Protein AF-A0A417APE4-F1 (afdb_monomer)

Nearest PDB structures (foldseek):
  2w6e-assembly1_B  TM=2.297E-01  e=7.482E+00  Bos taurus

Foldseek 3Di:
DPDPPDDCVPNVDDQPDDDDDCCQQVVLLVVLLVVLVVDPDQDPDDDDDDDPPDPCNVCNPVGVNVVSNVCNSVVLLQLLLLLLLVVCQPPFAEDQLLDCPPPNVVVVVVSSVSSVVSSVCSVVVHGSVDGNVVSVVSSVVCVVVPDPQRHRCNHDNNPDPRSNVVNVVVCVVVPDPDPD

Secondary structure (DSSP, 8-state):
---PP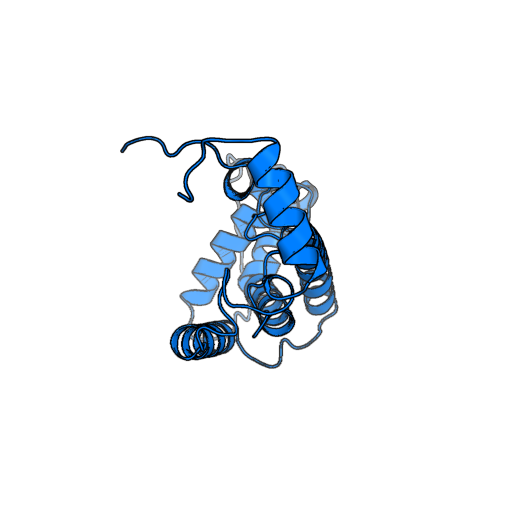P-IIIIIS-----SS-IIIIIHHHHHHHHHHHT-SS-------PPPTTSTTTTTTTTTTHHHHHHHHHTTHHHHHHHHHHHHHTT-----GGGSSSTTHHHHHHHHHHHHHHHHHHHHTT---SS-HHHHHHHHHHHHHH--GGGSGGGSGGGGSHHHHHHHHHHHHHSTT----

Structure (mmCIF, N/CA/C/O backbone):
data_AF-A0A417APE4-F1
#
_entry.id   AF-A0A417APE4-F1
#
loop_
_atom_site.group_PDB
_atom_site.id
_atom_site.type_symbol
_atom_site.label_atom_id
_atom_site.label_alt_id
_atom_site.label_comp_id
_atom_site.label_asym_id
_atom_site.label_entity_id
_atom_site.label_seq_id
_atom_site.pdbx_PDB_ins_code
_atom_site.Cartn_x
_atom_site.Cartn_y
_atom_site.Cartn_z
_atom_site.occupancy
_atom_site.B_iso_or_equiv
_atom_site.auth_seq_id
_atom_site.auth_comp_id
_atom_site.auth_asym_id
_atom_site.auth_atom_id
_atom_site.pdbx_PDB_model_num
ATOM 1 N N . MET A 1 1 ? -11.451 24.963 -11.462 1.00 44.19 1 MET A N 1
ATOM 2 C CA . MET A 1 1 ? -11.291 23.877 -10.473 1.00 44.19 1 MET A CA 1
ATOM 3 C C . MET A 1 1 ? -10.968 24.531 -9.148 1.00 44.19 1 MET A C 1
ATOM 5 O O . MET A 1 1 ? -9.957 25.220 -9.084 1.00 44.19 1 MET A O 1
ATOM 9 N N . GLU A 1 2 ? -11.839 24.406 -8.147 1.00 57.19 2 GLU A N 1
ATOM 10 C CA . GLU A 1 2 ? -11.490 24.817 -6.783 1.00 57.19 2 GLU A CA 1
ATOM 11 C C . GLU A 1 2 ? -10.259 24.030 -6.332 1.00 57.19 2 GLU A C 1
ATOM 13 O O . GLU A 1 2 ? -10.175 22.814 -6.515 1.00 57.19 2 GLU A O 1
ATOM 18 N N . LYS A 1 3 ? -9.260 24.750 -5.825 1.00 54.31 3 LYS A N 1
ATOM 19 C CA . LYS A 1 3 ? -8.011 24.161 -5.354 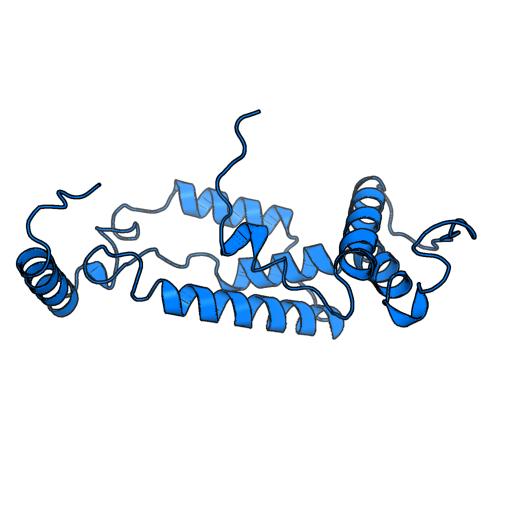1.00 54.31 3 LYS A CA 1
ATOM 20 C C . LYS A 1 3 ? -8.324 23.472 -4.028 1.00 54.31 3 LYS A C 1
ATOM 22 O O . LYS A 1 3 ? -8.694 24.150 -3.072 1.00 54.31 3 LYS A O 1
ATOM 27 N N . LEU A 1 4 ? -8.224 22.144 -3.989 1.00 64.38 4 LEU A N 1
ATOM 28 C CA . LEU A 1 4 ? -8.382 21.397 -2.743 1.00 64.38 4 LEU A CA 1
ATOM 29 C C . LEU A 1 4 ? -7.371 21.920 -1.703 1.00 64.38 4 LEU A C 1
ATOM 31 O O . LEU A 1 4 ? -6.248 22.274 -2.080 1.00 64.38 4 LEU A O 1
ATOM 35 N N . PRO A 1 5 ? -7.756 22.016 -0.419 1.00 73.88 5 PRO A N 1
ATOM 36 C CA . PRO A 1 5 ? -6.841 22.441 0.631 1.00 73.88 5 PRO A CA 1
ATOM 37 C C . PRO A 1 5 ? -5.682 21.448 0.747 1.00 73.88 5 PRO A C 1
ATOM 39 O O . PRO A 1 5 ? -5.895 20.237 0.661 1.00 73.88 5 PRO A O 1
ATOM 42 N N . CYS A 1 6 ? -4.467 21.964 0.954 1.00 63.03 6 CYS A N 1
ATOM 43 C CA . CYS A 1 6 ? -3.286 21.124 1.120 1.00 63.03 6 CYS A CA 1
ATOM 44 C C . CYS A 1 6 ? -3.488 20.161 2.303 1.00 63.03 6 CYS A C 1
ATOM 46 O O . CYS A 1 6 ? -3.812 20.591 3.411 1.00 63.03 6 CYS A O 1
ATOM 48 N N . SER A 1 7 ? -3.281 18.869 2.077 1.00 64.38 7 SER A N 1
ATOM 49 C CA . SER A 1 7 ? -3.387 17.803 3.069 1.00 64.38 7 SER A CA 1
ATOM 50 C C . SER A 1 7 ? -2.003 17.288 3.435 1.00 64.38 7 SER A C 1
ATOM 52 O O . SER A 1 7 ? -1.196 16.965 2.567 1.00 64.38 7 SER A O 1
ATOM 54 N N . ILE A 1 8 ? -1.742 17.114 4.733 1.00 60.22 8 ILE A N 1
ATOM 55 C CA . ILE A 1 8 ? -0.493 16.506 5.215 1.00 60.22 8 ILE A CA 1
ATOM 56 C C . ILE A 1 8 ? -0.257 15.105 4.625 1.00 60.22 8 ILE A C 1
ATOM 58 O O . ILE A 1 8 ? 0.885 14.705 4.421 1.00 60.22 8 ILE A O 1
ATOM 62 N N . PHE A 1 9 ? -1.327 14.380 4.295 1.00 49.62 9 PHE A N 1
ATOM 63 C CA . PHE A 1 9 ? -1.249 13.018 3.770 1.00 49.62 9 PHE A CA 1
ATOM 64 C C . PHE A 1 9 ? -1.114 12.941 2.243 1.00 49.62 9 PHE A C 1
ATOM 66 O O . PHE A 1 9 ? -0.704 11.900 1.751 1.00 49.62 9 PHE A O 1
ATOM 73 N N . ASN A 1 10 ? -1.442 14.011 1.505 1.00 47.56 10 ASN A N 1
ATOM 74 C CA . ASN A 1 10 ? -1.356 14.027 0.035 1.00 47.56 10 ASN A CA 1
ATOM 75 C C . ASN A 1 10 ? -0.244 14.946 -0.490 1.00 47.56 10 ASN A C 1
ATOM 77 O O . ASN A 1 10 ? 0.361 14.646 -1.514 1.00 47.56 10 ASN A O 1
ATOM 81 N N . ASP A 1 11 ? 0.025 16.054 0.203 1.00 53.03 11 ASP A N 1
ATOM 82 C CA . ASP A 1 11 ? 0.927 17.111 -0.265 1.00 53.03 11 ASP A CA 1
ATOM 83 C C . ASP A 1 11 ? 2.252 17.164 0.511 1.00 53.03 11 ASP A C 1
ATOM 85 O O . ASP A 1 11 ? 3.223 17.738 0.023 1.00 53.03 11 ASP A O 1
ATOM 89 N N . VAL A 1 12 ? 2.314 16.577 1.715 1.00 55.16 12 VAL A N 1
ATOM 90 C CA . VAL A 1 12 ? 3.509 16.620 2.586 1.00 55.16 12 VAL A CA 1
ATOM 91 C C . VAL A 1 12 ? 4.152 15.241 2.738 1.00 55.16 12 VAL A C 1
ATOM 93 O O . VAL A 1 12 ? 5.369 15.111 2.615 1.00 55.16 12 VAL A O 1
ATOM 96 N N . LEU A 1 13 ? 3.352 14.200 2.969 1.00 53.03 13 LEU A N 1
ATOM 97 C C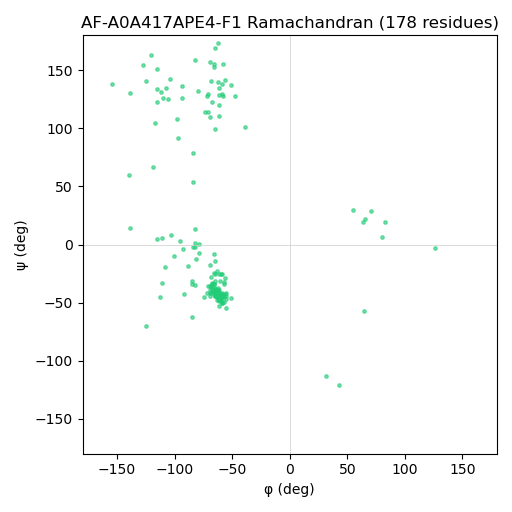A . LEU A 1 13 ? 3.806 12.812 2.981 1.00 53.03 13 LEU A CA 1
ATOM 98 C C . LEU A 1 13 ? 3.525 12.185 1.614 1.00 53.03 13 LEU A C 1
ATOM 100 O O . LEU A 1 13 ? 2.438 11.679 1.358 1.00 53.03 13 LEU A O 1
ATOM 104 N N . GLY A 1 14 ? 4.513 12.259 0.721 1.00 53.06 14 GLY A N 1
ATOM 105 C CA . GLY A 1 14 ? 4.455 11.583 -0.575 1.00 53.06 14 GLY A CA 1
ATOM 106 C C . GLY A 1 14 ? 4.440 10.052 -0.437 1.00 53.06 14 GLY A C 1
ATOM 107 O O . GLY A 1 14 ? 4.707 9.525 0.648 1.00 53.06 14 GLY A O 1
ATOM 108 N N . PRO A 1 15 ? 4.157 9.319 -1.530 1.00 53.19 15 PRO A N 1
ATOM 109 C CA . PRO A 1 15 ? 4.208 7.860 -1.525 1.00 53.19 15 PRO A CA 1
ATOM 110 C C . PRO A 1 15 ? 5.548 7.369 -0.964 1.00 53.19 15 PRO A C 1
ATOM 112 O O . PRO A 1 15 ? 6.603 7.920 -1.287 1.00 53.19 15 PRO A O 1
ATOM 115 N N . VAL A 1 16 ? 5.501 6.332 -0.119 1.00 55.75 16 VAL A N 1
ATOM 116 C CA . VAL A 1 16 ? 6.707 5.673 0.399 1.00 55.75 16 VAL A CA 1
ATOM 117 C C . VAL A 1 16 ? 7.421 5.034 -0.786 1.00 55.75 16 VAL A C 1
ATOM 119 O O . VAL A 1 16 ? 7.038 3.976 -1.272 1.00 55.75 16 VAL A O 1
ATOM 122 N N . MET A 1 17 ? 8.441 5.725 -1.275 1.00 63.53 17 MET A N 1
ATOM 123 C CA . MET A 1 17 ? 9.267 5.317 -2.401 1.00 63.53 17 MET A CA 1
ATOM 124 C C . MET A 1 17 ? 10.720 5.202 -1.955 1.00 63.53 17 MET A C 1
ATOM 126 O O . MET A 1 17 ? 11.135 5.762 -0.935 1.00 63.53 17 MET A O 1
ATOM 130 N N . ARG A 1 18 ? 11.531 4.521 -2.759 1.00 66.38 18 ARG A N 1
ATOM 131 C CA . ARG A 1 18 ? 12.974 4.563 -2.564 1.00 66.38 18 ARG A CA 1
ATOM 132 C C . ARG A 1 18 ? 13.503 5.946 -2.970 1.00 66.38 18 ARG A C 1
ATOM 134 O O . ARG A 1 18 ? 13.217 6.417 -4.066 1.00 66.38 18 ARG A O 1
ATOM 141 N N . GLY A 1 19 ? 14.292 6.586 -2.104 1.00 68.94 19 GLY A N 1
ATOM 142 C CA . GLY A 1 19 ? 15.032 7.809 -2.447 1.00 68.94 19 GLY A CA 1
ATOM 143 C C . GLY A 1 19 ? 16.059 7.590 -3.578 1.00 68.94 19 GLY A C 1
ATOM 144 O O . GLY A 1 19 ? 16.288 6.444 -3.978 1.00 68.94 19 GLY A O 1
ATOM 145 N N . PRO A 1 20 ? 16.714 8.655 -4.084 1.00 78.31 20 PRO A N 1
ATOM 146 C CA . PRO A 1 20 ? 16.864 9.971 -3.446 1.00 78.31 20 PRO A CA 1
ATOM 147 C C . PRO A 1 20 ? 15.914 11.076 -3.950 1.00 78.31 20 PRO A C 1
ATOM 149 O O . PRO A 1 20 ? 15.876 12.141 -3.344 1.00 78.31 20 PRO A O 1
ATOM 152 N N . SER A 1 21 ? 15.164 10.867 -5.039 1.00 82.06 21 SER A N 1
ATOM 153 C CA . SER A 1 21 ? 14.377 11.929 -5.689 1.00 82.06 21 SER A CA 1
ATOM 154 C C . SER A 1 21 ? 12.998 11.447 -6.135 1.00 82.06 21 SER A C 1
ATOM 156 O O . SER A 1 21 ? 12.880 10.442 -6.831 1.00 82.06 21 SER A O 1
ATOM 158 N N . SER A 1 22 ? 11.947 12.190 -5.778 1.00 80.00 22 SER A N 1
ATOM 159 C CA . SER A 1 22 ? 10.559 11.832 -6.106 1.00 80.00 22 SER A CA 1
ATOM 160 C C . SER A 1 22 ? 10.239 12.000 -7.581 1.00 80.00 22 SER A C 1
ATOM 162 O O . SER A 1 22 ? 9.623 11.127 -8.185 1.00 80.00 22 SER A O 1
ATOM 164 N N . SER A 1 23 ? 10.708 13.081 -8.196 1.00 84.12 23 SER A N 1
ATOM 165 C CA . SER A 1 23 ? 10.491 13.324 -9.622 1.00 84.12 23 SER A CA 1
ATOM 166 C C . SER A 1 23 ? 11.232 12.321 -10.504 1.00 84.12 23 SER A C 1
ATOM 168 O O . SER A 1 23 ? 10.724 11.942 -11.554 1.00 84.12 23 SER A O 1
ATOM 170 N N . HIS A 1 24 ? 12.412 11.873 -10.072 1.00 87.12 24 HIS A N 1
ATOM 171 C CA . HIS A 1 24 ? 13.277 11.014 -10.876 1.00 87.12 24 HIS A CA 1
ATOM 172 C C . HIS A 1 24 ? 13.021 9.528 -10.633 1.00 87.12 24 HIS A C 1
ATOM 174 O O . HIS A 1 24 ? 12.960 8.781 -11.600 1.00 87.12 24 HIS A O 1
ATOM 180 N N . VAL A 1 25 ? 12.836 9.091 -9.382 1.00 86.19 25 VAL A N 1
ATOM 181 C CA . VAL A 1 25 ? 12.578 7.675 -9.074 1.00 86.19 25 VAL A CA 1
ATOM 182 C C . VAL A 1 25 ? 11.094 7.361 -9.215 1.00 86.19 25 VAL A C 1
ATOM 184 O O . VAL A 1 25 ? 10.720 6.584 -10.089 1.00 86.19 25 VAL A O 1
ATOM 187 N N . ALA A 1 26 ? 10.233 7.990 -8.406 1.00 81.75 26 ALA A N 1
ATOM 188 C CA . ALA A 1 26 ? 8.800 7.686 -8.422 1.00 81.75 26 ALA A CA 1
ATOM 189 C C . ALA A 1 26 ? 8.122 8.138 -9.722 1.00 81.75 26 ALA A C 1
ATOM 191 O O . ALA A 1 26 ? 7.262 7.431 -10.241 1.00 81.75 26 ALA A O 1
ATOM 192 N N . GLY A 1 27 ? 8.537 9.275 -10.291 1.00 85.50 27 GLY A N 1
ATOM 193 C CA . GLY A 1 27 ? 8.056 9.710 -11.604 1.00 85.50 27 GLY A CA 1
ATOM 194 C C . GLY A 1 27 ? 8.354 8.681 -12.700 1.00 85.50 27 GLY A C 1
ATOM 195 O O . GLY A 1 27 ? 7.442 8.256 -13.411 1.00 85.50 27 GLY A O 1
ATOM 196 N N . ALA A 1 28 ? 9.606 8.224 -12.798 1.00 89.31 28 ALA A N 1
ATOM 197 C CA . ALA A 1 28 ? 10.006 7.211 -13.775 1.00 89.31 28 ALA A CA 1
ATOM 198 C C . ALA A 1 28 ? 9.319 5.863 -13.539 1.00 89.31 28 ALA A C 1
ATOM 200 O O . ALA A 1 28 ? 8.841 5.242 -14.487 1.00 89.31 28 ALA A O 1
ATOM 201 N N . ALA A 1 29 ? 9.217 5.433 -12.282 1.00 88.50 29 ALA A N 1
ATOM 202 C CA . ALA A 1 29 ? 8.565 4.182 -11.932 1.00 88.50 29 ALA A CA 1
ATOM 203 C C . ALA A 1 29 ? 7.069 4.190 -12.247 1.00 88.50 29 ALA A C 1
ATOM 205 O O . ALA A 1 29 ? 6.557 3.227 -12.822 1.00 88.50 29 ALA A O 1
ATOM 206 N N . ARG A 1 30 ? 6.389 5.320 -12.025 1.00 85.88 30 ARG A N 1
ATOM 207 C CA . ARG A 1 30 ? 4.988 5.472 -12.414 1.00 85.88 30 ARG A CA 1
ATOM 208 C C . ARG A 1 30 ? 4.800 5.410 -13.928 1.00 85.88 30 ARG A C 1
ATOM 210 O O . ARG A 1 30 ? 3.894 4.715 -14.385 1.00 85.88 30 ARG A O 1
ATOM 217 N N . ILE A 1 31 ? 5.650 6.094 -14.699 1.00 89.81 31 ILE A N 1
ATOM 218 C CA . ILE A 1 31 ? 5.626 6.037 -16.172 1.00 89.81 31 ILE A CA 1
ATOM 219 C C . ILE A 1 31 ? 5.837 4.593 -16.639 1.00 89.81 31 ILE A C 1
ATOM 221 O O . ILE A 1 31 ? 5.049 4.066 -17.421 1.00 89.81 31 ILE A O 1
ATOM 225 N N . ALA A 1 32 ? 6.860 3.926 -16.112 1.00 90.38 32 ALA A N 1
ATOM 226 C CA . ALA A 1 32 ? 7.157 2.534 -16.410 1.00 90.38 32 ALA A CA 1
ATOM 227 C C . ALA A 1 32 ? 6.008 1.581 -16.062 1.00 90.38 32 ALA A C 1
ATOM 229 O O . ALA A 1 32 ? 5.692 0.700 -16.858 1.00 90.38 32 ALA A O 1
ATOM 230 N N . SER A 1 33 ? 5.359 1.773 -14.911 1.00 87.69 33 SER A N 1
ATOM 231 C CA . SER A 1 33 ? 4.205 0.976 -14.489 1.00 87.69 33 SER A CA 1
ATOM 232 C C . SER A 1 33 ? 3.019 1.155 -15.441 1.00 87.69 33 SER A C 1
ATOM 234 O O . SER A 1 33 ? 2.394 0.169 -15.825 1.00 87.69 33 SER A O 1
ATOM 236 N N . MET A 1 34 ? 2.742 2.381 -15.901 1.00 88.62 34 MET A N 1
ATOM 237 C CA . MET A 1 34 ? 1.696 2.636 -16.905 1.00 88.62 34 MET A CA 1
ATOM 238 C C . MET A 1 34 ? 1.997 1.939 -18.237 1.00 88.62 34 MET A C 1
ATOM 240 O O . MET A 1 34 ? 1.115 1.308 -18.824 1.00 88.62 34 MET A O 1
ATOM 244 N N . ILE A 1 35 ? 3.250 2.006 -18.698 1.00 90.12 35 ILE A N 1
ATOM 245 C CA . ILE A 1 35 ? 3.689 1.284 -19.900 1.00 90.12 35 ILE A CA 1
ATOM 246 C C . ILE A 1 35 ? 3.517 -0.220 -19.686 1.00 90.12 35 ILE A C 1
ATOM 248 O O . ILE A 1 35 ? 2.934 -0.893 -20.528 1.00 90.12 35 ILE A O 1
ATOM 252 N N . ARG A 1 36 ? 3.958 -0.749 -18.540 1.00 88.50 36 ARG A N 1
ATOM 253 C CA . ARG A 1 36 ? 3.847 -2.172 -18.204 1.00 88.50 36 ARG A CA 1
ATOM 254 C C . ARG A 1 36 ? 2.400 -2.660 -18.195 1.00 88.50 36 ARG A C 1
ATOM 256 O O . ARG A 1 36 ? 2.156 -3.753 -18.700 1.00 88.50 36 ARG A O 1
ATOM 263 N N . GLN A 1 37 ? 1.472 -1.873 -17.651 1.0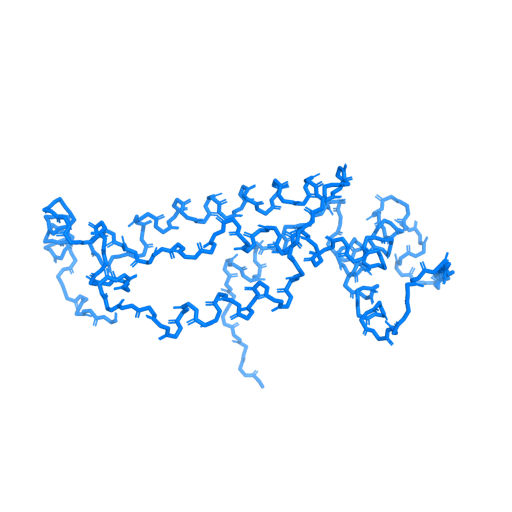0 85.56 37 GLN A N 1
ATOM 264 C CA . GLN A 1 37 ? 0.033 -2.172 -17.638 1.00 85.56 37 GLN A CA 1
ATOM 265 C C . GLN A 1 37 ? -0.585 -2.166 -19.041 1.00 85.56 37 GLN A C 1
ATOM 267 O O . GLN A 1 37 ? -1.584 -2.833 -19.270 1.00 85.56 37 GLN A O 1
ATOM 272 N N . SER A 1 38 ? 0.027 -1.452 -19.987 1.00 88.88 38 SER A N 1
ATOM 273 C CA . SER A 1 38 ? -0.407 -1.426 -21.389 1.00 88.88 38 SER A CA 1
ATOM 274 C C . SER A 1 38 ? 0.103 -2.627 -22.204 1.00 88.88 38 SER A C 1
ATOM 276 O O . SER A 1 38 ? -0.180 -2.716 -23.396 1.00 88.88 38 SER A O 1
ATOM 278 N N . LEU A 1 39 ? 0.893 -3.527 -21.601 1.00 88.50 39 LEU A N 1
ATOM 279 C CA . LEU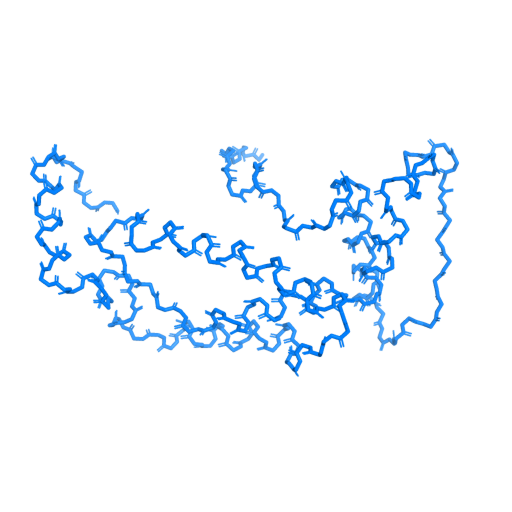 A 1 39 ? 1.482 -4.694 -22.262 1.00 88.50 39 LEU A CA 1
ATOM 280 C C . LEU A 1 39 ? 0.840 -6.000 -21.773 1.00 88.50 39 LEU A C 1
ATOM 282 O O . LEU A 1 39 ? 0.909 -6.328 -20.587 1.00 88.50 39 LEU A O 1
ATOM 286 N N . ASP A 1 40 ? 0.357 -6.814 -22.713 1.00 85.62 40 ASP A N 1
ATOM 287 C CA . ASP A 1 40 ? -0.241 -8.133 -22.435 1.00 85.62 40 ASP A CA 1
ATOM 288 C C . ASP A 1 40 ? 0.790 -9.248 -22.174 1.00 85.62 40 ASP A C 1
ATOM 290 O O . ASP A 1 40 ? 0.438 -10.368 -21.806 1.00 85.62 40 ASP A O 1
ATOM 294 N N . ALA A 1 41 ? 2.082 -8.968 -22.363 1.00 86.00 41 ALA A N 1
ATOM 295 C CA . ALA A 1 41 ? 3.161 -9.939 -22.203 1.00 86.00 41 ALA A CA 1
ATOM 296 C C . ALA A 1 41 ? 4.262 -9.426 -21.257 1.00 86.00 41 ALA A C 1
ATOM 298 O O . ALA A 1 41 ? 4.460 -8.214 -21.132 1.00 86.00 41 ALA A O 1
ATOM 299 N N . PRO A 1 42 ? 5.027 -10.328 -20.609 1.00 83.62 42 PRO A N 1
ATOM 300 C CA . PRO A 1 42 ? 6.162 -9.937 -19.781 1.00 83.62 42 PRO A CA 1
ATOM 301 C C . PRO A 1 42 ? 7.209 -9.142 -20.569 1.00 83.62 42 PRO A C 1
ATOM 303 O O . PRO A 1 42 ? 7.580 -9.506 -21.690 1.00 83.62 42 PRO A O 1
ATOM 306 N N . VAL A 1 43 ? 7.737 -8.085 -19.951 1.00 87.88 43 VAL A N 1
ATOM 307 C CA . VAL A 1 43 ? 8.814 -7.271 -20.525 1.00 87.88 43 VAL A CA 1
ATOM 308 C C . VAL A 1 43 ? 10.100 -8.097 -20.549 1.00 87.88 43 VAL A C 1
ATOM 310 O O . VAL A 1 43 ? 10.689 -8.374 -19.509 1.00 87.88 43 VAL A O 1
ATOM 313 N N . LYS A 1 44 ? 10.550 -8.495 -21.744 1.00 89.19 44 LYS A N 1
ATOM 314 C CA . LYS A 1 44 ? 11.824 -9.220 -21.922 1.00 89.19 44 LYS A CA 1
ATOM 315 C C . LYS A 1 44 ? 13.027 -8.286 -22.020 1.00 89.19 44 LYS A C 1
ATOM 317 O O . LYS A 1 44 ? 14.129 -8.644 -21.621 1.00 89.19 44 LYS A O 1
ATOM 322 N N . LYS A 1 45 ? 12.822 -7.111 -22.613 1.00 89.75 45 LYS A N 1
ATOM 323 C CA . LYS A 1 45 ? 13.843 -6.086 -22.815 1.00 89.75 45 LYS A CA 1
ATOM 324 C C . LYS A 1 45 ? 13.156 -4.732 -22.922 1.00 89.75 45 LYS A C 1
ATOM 326 O O . LYS A 1 45 ? 12.147 -4.619 -23.611 1.00 89.75 45 LYS A O 1
ATOM 331 N N . ALA A 1 46 ? 13.737 -3.725 -22.287 1.00 90.25 46 ALA A N 1
ATOM 332 C CA . ALA A 1 46 ? 13.371 -2.331 -22.468 1.00 90.25 46 ALA A CA 1
ATOM 333 C C . ALA A 1 46 ? 14.620 -1.539 -22.858 1.00 90.25 46 ALA A C 1
ATOM 335 O O . ALA A 1 46 ? 15.711 -1.808 -22.355 1.00 90.25 46 ALA A O 1
ATOM 336 N N . ILE A 1 47 ? 14.454 -0.599 -23.781 1.00 91.31 47 ILE A N 1
ATOM 337 C CA . ILE A 1 47 ? 15.464 0.398 -24.131 1.00 91.31 47 ILE A CA 1
ATOM 338 C C . ILE A 1 47 ? 14.852 1.735 -23.735 1.00 91.31 47 ILE A C 1
ATOM 340 O O . ILE A 1 47 ? 13.734 2.038 -24.151 1.00 91.31 47 ILE A O 1
ATOM 344 N N . VAL A 1 48 ? 15.546 2.474 -22.875 1.00 89.06 48 VAL A N 1
ATOM 345 C CA . VAL A 1 48 ? 15.090 3.765 -22.360 1.00 89.06 48 VAL A CA 1
ATOM 346 C C . VAL A 1 48 ? 16.079 4.813 -22.838 1.00 89.06 48 VAL A C 1
ATOM 348 O O . VAL A 1 48 ? 17.188 4.899 -22.313 1.00 89.06 48 VAL A O 1
ATOM 351 N N . ASP A 1 49 ? 15.670 5.583 -23.841 1.00 90.44 49 ASP A N 1
ATOM 352 C CA . ASP A 1 49 ? 16.451 6.702 -24.351 1.00 90.44 49 ASP A CA 1
ATOM 353 C C . ASP A 1 49 ? 16.008 7.986 -23.651 1.00 90.44 49 ASP A C 1
ATOM 355 O O . ASP A 1 49 ? 14.825 8.334 -23.627 1.00 90.44 49 ASP A O 1
ATOM 359 N N . PHE A 1 50 ? 16.971 8.693 -23.065 1.00 88.25 50 PHE A N 1
ATOM 360 C CA . PHE A 1 50 ? 16.733 9.989 -22.448 1.00 88.25 50 PHE A CA 1
ATOM 361 C C . PHE A 1 50 ? 17.014 11.104 -23.451 1.00 88.25 50 PHE A C 1
ATOM 363 O O . PHE A 1 50 ? 18.043 11.091 -24.128 1.00 88.25 50 PHE A O 1
ATOM 370 N N . ASP A 1 51 ? 16.135 12.106 -23.503 1.00 89.25 51 ASP A N 1
ATOM 371 C CA . ASP A 1 51 ? 16.450 13.354 -24.197 1.00 89.25 51 ASP A CA 1
ATOM 372 C C . ASP A 1 51 ? 17.659 14.006 -23.517 1.00 89.25 51 ASP A C 1
ATOM 374 O O . ASP A 1 51 ? 17.606 14.333 -22.330 1.00 89.25 51 ASP A O 1
ATOM 378 N N . VAL A 1 52 ? 18.737 14.202 -24.277 1.00 87.12 52 VAL A N 1
ATOM 379 C CA . VAL A 1 52 ? 19.991 14.812 -23.813 1.00 87.12 52 VAL A CA 1
ATOM 380 C C . VAL A 1 52 ? 19.808 16.238 -23.291 1.00 87.12 52 VAL A C 1
ATOM 382 O O . VAL A 1 52 ? 20.589 16.677 -22.452 1.00 87.12 52 VAL A O 1
ATOM 385 N N . ASN A 1 53 ? 18.771 16.947 -23.747 1.00 90.31 53 ASN A N 1
ATOM 386 C CA . ASN A 1 53 ? 18.403 18.273 -23.245 1.00 90.31 53 ASN A CA 1
ATOM 387 C C . ASN A 1 53 ? 17.363 18.206 -22.111 1.00 90.31 53 ASN A C 1
ATOM 389 O O . ASN A 1 53 ? 16.980 19.233 -21.549 1.00 90.31 53 ASN A O 1
ATOM 393 N N . GLY A 1 54 ? 16.879 17.007 -21.789 1.00 84.94 54 GLY A N 1
ATOM 394 C CA . GLY A 1 54 ? 15.879 16.755 -20.764 1.00 84.94 54 GLY A CA 1
ATOM 395 C C . GLY A 1 54 ? 16.466 16.677 -19.354 1.00 84.94 54 GLY A C 1
ATOM 396 O O . GLY A 1 54 ? 17.641 16.380 -19.139 1.00 84.94 54 GLY A O 1
ATOM 397 N N . ALA A 1 55 ? 15.606 16.882 -18.355 1.00 84.75 55 ALA A N 1
ATOM 398 C CA . ALA A 1 55 ? 16.005 16.920 -16.946 1.00 84.75 55 ALA A CA 1
ATOM 399 C C . ALA A 1 55 ? 16.539 15.577 -16.403 1.00 84.75 55 ALA A C 1
ATOM 401 O O . ALA A 1 55 ? 17.318 15.563 -15.451 1.00 84.75 55 ALA A O 1
ATOM 402 N N . LEU A 1 56 ? 16.138 14.451 -17.006 1.00 85.69 56 LEU A N 1
ATOM 403 C CA . LEU A 1 56 ? 16.503 13.111 -16.538 1.00 85.69 56 LEU A CA 1
ATOM 404 C C . LEU A 1 56 ? 17.893 12.668 -17.024 1.00 85.69 56 LEU A C 1
ATOM 406 O O . LEU A 1 56 ? 18.605 12.001 -16.277 1.00 85.69 56 LEU A O 1
ATOM 410 N N . ALA A 1 57 ? 18.311 13.054 -18.236 1.00 87.25 57 ALA A N 1
ATOM 411 C CA . ALA A 1 57 ? 19.540 12.547 -18.858 1.00 87.25 57 ALA A CA 1
ATOM 412 C C . ALA A 1 57 ? 20.800 12.875 -18.049 1.00 87.25 57 ALA A C 1
ATOM 414 O O . ALA A 1 57 ? 21.661 12.023 -17.863 1.00 87.25 57 ALA A O 1
ATOM 415 N N . ALA A 1 58 ? 20.900 14.092 -17.516 1.00 86.44 58 ALA A N 1
ATOM 416 C CA . ALA A 1 58 ? 22.091 14.520 -16.786 1.00 86.44 58 ALA A CA 1
ATOM 417 C C . ALA A 1 58 ? 22.272 13.811 -15.431 1.00 86.44 58 ALA A C 1
ATOM 419 O O . ALA A 1 58 ? 23.359 13.854 -14.857 1.00 86.44 58 ALA A O 1
ATOM 420 N N . SER A 1 59 ? 21.217 13.196 -14.885 1.00 87.44 59 SER A N 1
ATOM 421 C C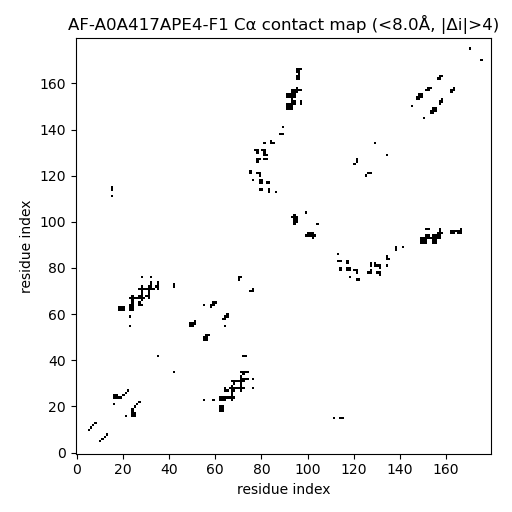A . SER A 1 59 ? 21.227 12.703 -13.506 1.00 87.44 59 SER A CA 1
ATOM 422 C C . SER A 1 59 ? 20.577 11.334 -13.305 1.00 87.44 59 SER A C 1
ATOM 424 O O . SER A 1 59 ? 20.352 10.937 -12.162 1.00 87.44 59 SER A O 1
ATOM 426 N N . HIS A 1 60 ? 20.327 10.585 -14.385 1.00 86.19 60 HIS A N 1
ATOM 427 C CA . HIS A 1 60 ? 19.559 9.340 -14.325 1.00 86.19 60 HIS A CA 1
ATOM 428 C C . HIS 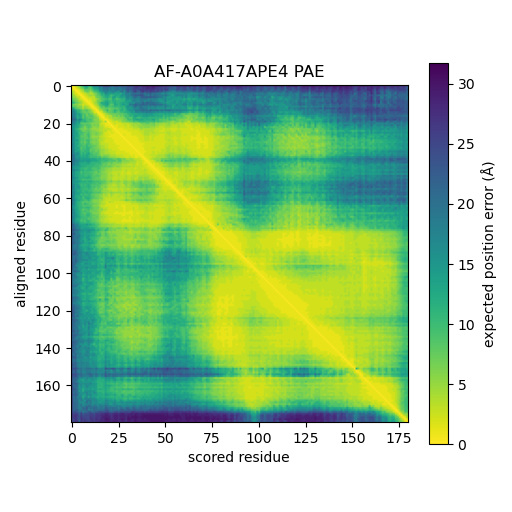A 1 60 ? 20.140 8.327 -13.327 1.00 86.19 60 HIS A C 1
ATOM 430 O O . HIS A 1 60 ? 19.381 7.759 -12.550 1.00 86.19 60 HIS A O 1
ATOM 436 N N . THR A 1 61 ? 21.466 8.158 -13.272 1.00 84.38 61 THR A N 1
ATOM 437 C CA . THR A 1 61 ? 22.124 7.237 -12.329 1.00 84.38 61 THR A CA 1
ATOM 438 C C . THR A 1 61 ? 22.127 7.785 -10.901 1.00 84.38 61 THR A C 1
ATOM 440 O O . THR A 1 61 ? 21.817 7.074 -9.950 1.00 84.38 61 THR A O 1
ATOM 443 N N . GLY A 1 62 ? 22.471 9.067 -10.730 1.00 84.56 62 GLY A N 1
ATOM 444 C CA . GLY A 1 62 ? 22.630 9.691 -9.410 1.00 84.56 62 GLY A CA 1
ATOM 445 C C . GLY A 1 62 ? 21.305 9.891 -8.673 1.00 84.56 62 GLY A C 1
ATOM 446 O O . GLY A 1 62 ? 21.235 9.717 -7.459 1.00 84.56 62 GLY A O 1
ATOM 447 N N . HIS A 1 63 ? 20.241 10.204 -9.413 1.00 88.06 63 HIS A N 1
ATOM 448 C CA . HIS A 1 63 ? 18.889 10.326 -8.881 1.00 88.06 63 HIS A CA 1
ATOM 449 C C . HIS A 1 63 ? 18.047 9.052 -9.039 1.00 88.06 63 HIS A C 1
ATOM 451 O O . HIS A 1 63 ? 16.885 9.075 -8.651 1.00 88.06 63 HIS A O 1
ATOM 457 N N . GLY A 1 64 ? 18.602 7.956 -9.570 1.00 86.81 64 GLY A N 1
ATOM 458 C CA . GLY A 1 64 ? 17.959 6.636 -9.625 1.00 86.81 64 GLY A CA 1
ATOM 459 C C . GLY A 1 64 ? 16.779 6.508 -10.592 1.00 86.81 64 GLY A C 1
ATOM 460 O O . GLY A 1 64 ? 15.863 5.722 -10.352 1.00 86.81 64 GLY A O 1
ATOM 461 N N . THR A 1 65 ? 16.772 7.290 -11.669 1.00 89.56 65 THR A N 1
ATOM 462 C CA . THR A 1 65 ? 15.736 7.243 -12.713 1.00 89.56 65 THR A CA 1
ATOM 463 C C . THR A 1 65 ? 15.713 5.902 -13.441 1.00 89.56 65 THR A C 1
ATOM 465 O O . THR A 1 65 ? 14.648 5.360 -13.720 1.00 89.56 65 THR A O 1
ATOM 468 N N . ASP A 1 66 ? 16.890 5.345 -13.713 1.00 89.50 66 ASP A N 1
ATOM 469 C CA . ASP A 1 66 ? 17.074 4.009 -14.284 1.00 89.50 66 ASP A CA 1
ATOM 470 C C . ASP A 1 66 ? 16.424 2.917 -13.423 1.00 89.50 66 ASP A C 1
ATOM 472 O O . ASP A 1 66 ? 15.686 2.068 -13.925 1.00 89.50 66 ASP A O 1
ATOM 476 N N . MET A 1 67 ? 16.635 2.986 -12.111 1.00 86.94 67 MET A N 1
ATOM 477 C CA . MET A 1 67 ? 16.034 2.077 -11.144 1.00 86.94 67 MET A CA 1
ATOM 478 C C . MET A 1 67 ? 14.524 2.261 -11.059 1.00 86.94 67 MET A C 1
ATOM 480 O O . MET A 1 67 ? 13.821 1.262 -10.962 1.00 86.94 67 MET A O 1
ATOM 484 N N . GLY A 1 68 ? 14.027 3.499 -11.144 1.00 88.19 68 GLY A N 1
ATOM 485 C CA . GLY A 1 68 ? 12.593 3.769 -11.231 1.00 88.19 68 GLY A CA 1
ATOM 486 C C . GLY A 1 68 ? 11.969 3.098 -12.456 1.00 88.19 68 GLY A C 1
ATOM 487 O O . GLY A 1 68 ? 11.013 2.335 -12.332 1.00 88.19 68 GLY A O 1
ATOM 488 N N . PHE A 1 69 ? 12.555 3.287 -13.643 1.00 90.75 69 PHE A N 1
ATOM 489 C CA . PHE A 1 69 ? 12.079 2.602 -14.848 1.00 90.75 69 PHE A CA 1
ATOM 490 C C . PHE A 1 69 ? 12.108 1.078 -14.695 1.00 90.75 69 PHE A C 1
ATOM 492 O O . PHE A 1 69 ? 11.131 0.410 -15.035 1.00 90.75 69 PHE A O 1
ATOM 499 N N . ALA A 1 70 ? 13.191 0.523 -14.148 1.00 89.19 70 ALA A N 1
ATOM 500 C CA . ALA A 1 70 ? 13.298 -0.910 -13.906 1.00 89.19 70 ALA A CA 1
ATOM 501 C C . ALA A 1 70 ? 12.215 -1.413 -12.937 1.00 89.19 70 ALA A C 1
ATOM 503 O O . ALA A 1 70 ? 11.523 -2.378 -13.256 1.00 89.19 70 ALA A O 1
ATOM 504 N N . SER A 1 71 ? 12.012 -0.751 -11.794 1.00 87.12 71 SER A N 1
ATOM 505 C CA . SER A 1 71 ? 11.036 -1.183 -10.787 1.00 87.12 71 SER A CA 1
ATOM 506 C C . SER A 1 71 ? 9.604 -1.133 -11.311 1.00 87.12 71 SER A C 1
ATOM 508 O O . SER A 1 71 ? 8.834 -2.065 -11.076 1.00 87.12 71 SER A O 1
ATOM 510 N N . GLY A 1 72 ? 9.249 -0.085 -12.060 1.00 88.62 72 GLY A N 1
ATOM 511 C CA . GLY A 1 72 ? 7.929 0.032 -12.677 1.00 88.62 72 GLY A CA 1
ATOM 512 C C . GLY A 1 72 ? 7.697 -1.001 -13.784 1.00 88.62 72 GLY A C 1
ATOM 513 O O . GLY A 1 72 ? 6.637 -1.624 -13.825 1.00 88.62 72 GLY A O 1
ATOM 514 N N . LEU A 1 73 ? 8.696 -1.253 -14.641 1.00 90.50 73 LEU A N 1
ATOM 515 C CA . LEU A 1 73 ? 8.603 -2.253 -15.715 1.00 90.50 73 LEU A CA 1
ATOM 516 C C . LEU A 1 73 ? 8.518 -3.681 -15.164 1.00 90.50 73 LEU A C 1
ATOM 518 O O . LEU A 1 73 ? 7.844 -4.531 -15.745 1.00 90.50 73 LEU A O 1
ATOM 522 N N . LEU A 1 74 ? 9.177 -3.936 -14.034 1.00 88.00 74 LEU A N 1
ATOM 523 C CA . LEU A 1 74 ? 9.132 -5.206 -13.310 1.00 88.00 74 LEU A CA 1
ATOM 524 C C . LEU A 1 74 ? 7.909 -5.337 -12.391 1.00 88.00 74 LEU A C 1
ATOM 526 O O . LEU A 1 74 ? 7.759 -6.362 -11.736 1.00 88.00 74 LEU A O 1
ATOM 530 N N . ASN A 1 75 ? 7.022 -4.337 -12.360 1.00 85.31 75 ASN A N 1
ATOM 531 C CA . ASN A 1 75 ? 5.798 -4.324 -11.558 1.00 85.31 75 ASN A CA 1
ATOM 532 C C . ASN A 1 75 ? 6.009 -4.365 -10.030 1.00 85.31 75 ASN A C 1
ATOM 534 O O . ASN A 1 75 ? 5.088 -4.680 -9.278 1.00 85.31 75 ASN A O 1
ATOM 538 N N . MET A 1 76 ? 7.205 -4.011 -9.555 1.00 84.69 76 MET A N 1
ATOM 539 C CA . MET A 1 76 ? 7.585 -4.149 -8.143 1.00 84.69 76 MET A CA 1
ATOM 540 C C . MET A 1 76 ? 6.754 -3.250 -7.218 1.00 84.69 76 MET A C 1
ATOM 542 O O . MET A 1 76 ? 6.477 -3.614 -6.079 1.00 84.69 76 MET A O 1
ATOM 546 N N . GLU A 1 77 ? 6.327 -2.082 -7.704 1.00 79.69 77 GLU A N 1
ATOM 547 C CA . GLU A 1 77 ? 5.490 -1.158 -6.929 1.00 79.69 77 GLU A CA 1
ATOM 548 C C . GLU A 1 77 ? 4.112 -1.749 -6.619 1.00 79.69 77 GLU A C 1
ATOM 550 O O . GLU A 1 77 ? 3.637 -1.655 -5.487 1.00 79.69 77 GLU A O 1
ATOM 555 N N . LEU A 1 78 ? 3.479 -2.385 -7.612 1.00 81.38 78 LEU A N 1
ATOM 556 C CA . LEU A 1 78 ? 2.167 -3.008 -7.430 1.00 81.38 78 LEU A CA 1
ATOM 557 C C . LEU A 1 78 ? 2.271 -4.237 -6.527 1.00 81.38 78 LEU A C 1
ATOM 559 O O . LEU A 1 78 ? 1.386 -4.483 -5.711 1.00 81.38 78 LEU A O 1
ATOM 563 N N . ASP A 1 79 ? 3.375 -4.973 -6.630 1.00 88.12 79 ASP A N 1
ATOM 564 C CA . ASP A 1 79 ? 3.628 -6.130 -5.783 1.00 88.12 79 ASP A CA 1
ATOM 565 C C . ASP A 1 79 ? 3.807 -5.721 -4.312 1.00 88.12 79 ASP A C 1
ATOM 567 O O . ASP A 1 79 ? 3.224 -6.344 -3.423 1.00 88.12 79 ASP A O 1
ATOM 571 N N . ALA A 1 80 ? 4.521 -4.620 -4.047 1.00 89.50 80 ALA A N 1
ATOM 572 C CA . ALA A 1 80 ? 4.702 -4.103 -2.690 1.00 89.50 80 ALA A CA 1
ATOM 573 C C . ALA A 1 80 ? 3.395 -3.543 -2.118 1.00 89.50 80 ALA A C 1
ATOM 575 O O . ALA A 1 80 ? 3.088 -3.761 -0.944 1.00 89.50 80 ALA A O 1
ATOM 576 N N . ALA A 1 81 ? 2.604 -2.864 -2.952 1.00 88.69 81 ALA A N 1
ATOM 577 C CA . ALA A 1 81 ? 1.269 -2.411 -2.582 1.00 88.69 81 ALA A CA 1
ATOM 578 C C . ALA A 1 81 ? 0.346 -3.589 -2.234 1.00 88.69 81 ALA A C 1
ATOM 580 O O . ALA A 1 81 ? -0.400 -3.497 -1.260 1.00 88.69 81 ALA A O 1
ATOM 581 N N . SER A 1 82 ? 0.434 -4.703 -2.972 1.00 91.69 82 SER A N 1
ATOM 582 C CA . SER A 1 82 ? -0.361 -5.903 -2.694 1.00 91.69 82 SER A CA 1
ATOM 583 C C . SER A 1 82 ? -0.052 -6.458 -1.307 1.00 91.69 82 SER A C 1
ATOM 585 O O . SER A 1 82 ? -0.956 -6.590 -0.485 1.00 91.69 82 SER A O 1
ATOM 587 N N . VAL A 1 83 ? 1.229 -6.696 -1.001 1.00 93.12 83 VAL A N 1
ATOM 588 C CA . VAL A 1 83 ? 1.659 -7.187 0.321 1.00 93.12 83 VAL A CA 1
ATOM 589 C C . VAL A 1 83 ? 1.224 -6.224 1.427 1.00 93.12 83 VAL A C 1
ATOM 591 O O . VAL A 1 83 ? 0.675 -6.641 2.447 1.00 93.12 83 VAL A O 1
ATOM 594 N N . GLY A 1 84 ? 1.398 -4.919 1.201 1.00 94.56 84 GLY A N 1
ATOM 595 C CA . GLY A 1 84 ? 0.997 -3.893 2.154 1.00 94.56 84 GLY A CA 1
ATOM 596 C C . GLY A 1 84 ? -0.498 -3.942 2.478 1.00 94.56 84 GLY A C 1
ATOM 597 O O . GLY A 1 84 ? -0.867 -3.892 3.652 1.00 94.56 84 GLY A O 1
ATOM 598 N N . LEU A 1 85 ? -1.351 -4.081 1.460 1.00 94.75 85 LEU A N 1
ATOM 599 C CA . LEU A 1 85 ? -2.801 -4.192 1.619 1.00 94.75 85 LEU A CA 1
ATOM 600 C C . LEU A 1 85 ? -3.223 -5.518 2.262 1.00 94.75 85 LEU A C 1
ATOM 602 O O . LEU A 1 85 ? -4.068 -5.514 3.160 1.00 94.75 85 LEU A O 1
ATOM 606 N N . GLN A 1 86 ? -2.604 -6.635 1.875 1.00 94.62 86 GLN A N 1
ATOM 607 C CA . GLN A 1 86 ? -2.840 -7.939 2.500 1.00 94.62 86 GLN A CA 1
ATOM 608 C C . GLN A 1 86 ? -2.593 -7.879 4.015 1.00 94.62 86 GLN A C 1
ATOM 610 O O . GLN A 1 86 ? -3.444 -8.305 4.794 1.00 94.62 86 GLN A O 1
ATOM 615 N N . ASN A 1 87 ? -1.500 -7.244 4.449 1.00 94.62 87 ASN A N 1
ATOM 616 C CA . ASN A 1 87 ? -1.129 -7.137 5.866 1.00 94.62 87 ASN A CA 1
ATOM 617 C C . ASN A 1 87 ? -2.132 -6.355 6.731 1.00 94.62 87 ASN A C 1
ATOM 619 O O . ASN A 1 87 ? -2.161 -6.535 7.948 1.00 94.62 87 ASN A O 1
ATOM 623 N N . ILE A 1 88 ? -2.939 -5.477 6.129 1.00 93.44 88 ILE A N 1
ATOM 624 C CA . ILE A 1 88 ? -3.942 -4.665 6.840 1.00 93.44 88 ILE A CA 1
ATOM 625 C C . ILE A 1 88 ? -5.383 -5.069 6.512 1.00 93.44 88 ILE A C 1
ATOM 627 O O . ILE A 1 88 ? -6.329 -4.411 6.952 1.00 93.44 88 ILE A O 1
ATOM 631 N N . THR A 1 89 ? -5.571 -6.138 5.738 1.00 92.69 89 THR A N 1
ATOM 632 C CA . THR A 1 89 ? -6.898 -6.609 5.343 1.00 92.69 89 THR A CA 1
ATOM 633 C C . THR A 1 89 ? -7.706 -7.001 6.580 1.00 92.69 89 THR A C 1
ATOM 635 O O . THR A 1 89 ? -7.244 -7.747 7.440 1.00 92.69 89 THR A O 1
ATOM 638 N N . GLY A 1 90 ? -8.928 -6.471 6.689 1.00 87.69 90 GLY A N 1
ATOM 639 C CA . GLY A 1 90 ? -9.813 -6.728 7.830 1.00 87.69 90 GLY A CA 1
ATOM 640 C C . GLY A 1 90 ? -9.514 -5.903 9.088 1.00 87.69 90 GLY A C 1
ATOM 641 O O . GLY A 1 90 ? -10.152 -6.124 10.118 1.00 87.69 90 GLY A O 1
ATOM 642 N N . LEU A 1 91 ? -8.592 -4.933 9.035 1.00 90.19 91 LEU A N 1
ATOM 643 C CA . LEU A 1 91 ? -8.348 -4.027 10.156 1.00 90.19 91 LEU A CA 1
ATOM 644 C C . LEU A 1 91 ? -9.613 -3.207 10.471 1.00 90.19 91 LEU A C 1
ATOM 646 O O . LEU A 1 91 ? -10.014 -2.330 9.708 1.00 90.19 91 LEU A O 1
ATOM 650 N N . ALA A 1 92 ? -10.236 -3.483 11.618 1.00 88.56 92 ALA A N 1
ATOM 651 C CA . ALA A 1 92 ? -11.450 -2.795 12.045 1.00 88.56 92 ALA A CA 1
ATOM 652 C C . ALA A 1 92 ? -11.193 -1.305 12.327 1.00 88.56 92 ALA A C 1
ATOM 654 O O . ALA A 1 92 ? -10.093 -0.904 12.720 1.00 88.56 92 ALA A O 1
ATOM 655 N N . CYS A 1 93 ? -12.226 -0.474 12.180 1.00 88.44 93 CYS A N 1
ATOM 656 C CA . CYS A 1 93 ? -12.187 0.917 12.621 1.00 88.44 93 CYS A CA 1
ATOM 657 C C . CYS A 1 93 ? -12.851 1.022 13.996 1.00 88.44 93 CYS A C 1
ATOM 659 O O . CYS A 1 93 ? -14.060 0.872 14.113 1.00 88.44 93 CYS A O 1
ATOM 661 N N . ASP A 1 94 ? -12.060 1.243 15.040 1.00 89.81 94 ASP A N 1
ATOM 662 C CA . ASP A 1 94 ? -12.497 1.167 16.435 1.00 89.81 94 ASP A CA 1
ATOM 663 C C . ASP A 1 94 ? -11.900 2.297 17.304 1.00 89.81 94 ASP A C 1
ATOM 665 O O . ASP A 1 94 ? -11.166 2.037 18.260 1.00 89.81 94 ASP A O 1
ATOM 669 N N . PRO A 1 95 ? -12.171 3.576 16.977 1.00 89.88 95 PRO A N 1
ATOM 670 C CA . PRO A 1 95 ? -11.603 4.720 17.683 1.00 89.88 95 PRO A CA 1
ATOM 671 C C . PRO A 1 95 ? -12.007 4.760 19.162 1.00 89.88 95 PRO A C 1
ATOM 673 O O . PRO A 1 95 ? -13.179 4.631 19.527 1.00 89.88 95 PRO A O 1
ATOM 676 N N . VAL A 1 96 ? -11.035 5.023 20.032 1.00 89.56 96 VAL A N 1
ATOM 677 C CA . VAL A 1 96 ? -11.264 5.292 21.450 1.00 89.56 96 VAL A CA 1
ATOM 678 C C . VAL A 1 96 ? -11.897 6.667 21.604 1.00 89.56 96 VAL A C 1
ATOM 680 O O . VAL A 1 96 ? -11.415 7.667 21.079 1.00 89.56 96 VAL A O 1
ATOM 683 N N . GLY A 1 97 ? -13.016 6.699 22.325 1.00 85.75 97 GLY A N 1
ATOM 684 C CA . GLY A 1 97 ? -13.775 7.918 22.562 1.00 85.75 97 GLY A CA 1
ATOM 685 C C . GLY A 1 97 ? -14.391 8.523 21.300 1.00 85.75 97 GLY A C 1
ATOM 686 O O . GLY A 1 97 ? -14.666 9.710 21.302 1.00 85.75 97 GLY A O 1
ATOM 687 N N . ASN A 1 98 ? -14.589 7.741 20.231 1.00 82.69 98 ASN A N 1
ATOM 688 C CA . ASN A 1 98 ? -15.111 8.223 18.945 1.00 82.69 98 ASN A CA 1
ATOM 689 C C . ASN A 1 98 ? -14.307 9.397 18.343 1.00 82.69 98 ASN A C 1
ATOM 691 O O . ASN A 1 98 ? -14.863 10.238 17.642 1.00 82.69 98 ASN A O 1
ATOM 695 N N . ARG A 1 99 ? -12.996 9.460 18.621 1.00 81.94 99 ARG A N 1
ATOM 696 C CA . ARG A 1 99 ? -12.086 10.489 18.095 1.00 81.94 99 ARG A CA 1
ATOM 697 C C . ARG A 1 99 ? -11.036 9.879 17.176 1.00 81.94 99 ARG A C 1
ATOM 699 O O . ARG A 1 99 ? -10.619 8.736 17.358 1.00 81.94 99 ARG A O 1
ATOM 706 N N . VAL A 1 100 ? -10.564 10.667 16.213 1.00 87.12 100 VAL A N 1
ATOM 707 C CA . VAL A 1 100 ? -9.531 10.262 15.243 1.00 87.12 100 VAL A CA 1
ATOM 708 C C . VAL A 1 100 ? -8.130 10.443 15.842 1.00 87.12 100 VAL A C 1
ATOM 710 O O . VAL A 1 100 ? -7.268 11.116 15.290 1.00 87.12 100 VAL A O 1
ATOM 713 N N . GLU A 1 101 ? -7.906 9.851 17.013 1.00 85.94 101 GLU A N 1
ATOM 714 C CA . GLU A 1 101 ? -6.651 9.978 17.761 1.00 85.94 101 GLU A CA 1
ATOM 715 C C . GLU A 1 101 ? -6.068 8.599 18.055 1.00 85.94 101 GLU A C 1
ATOM 717 O O . GLU A 1 101 ? -5.080 8.181 17.451 1.00 85.94 101 GLU A O 1
ATOM 722 N N . TRP A 1 102 ? -6.713 7.840 18.937 1.00 87.19 102 TRP A N 1
ATOM 723 C CA . TRP A 1 102 ? -6.261 6.511 19.328 1.00 87.19 102 TRP A CA 1
ATOM 724 C C . TRP A 1 102 ? -7.267 5.438 18.899 1.00 87.19 102 TRP A C 1
ATOM 726 O O . TRP A 1 102 ? -8.454 5.606 19.158 1.00 87.19 102 TRP A O 1
ATOM 736 N N . PRO A 1 103 ? -6.848 4.314 18.291 1.00 89.88 103 PRO A N 1
ATOM 737 C CA . PRO A 1 103 ? -5.499 3.980 17.823 1.00 89.88 103 PRO A CA 1
ATOM 738 C C . PRO A 1 103 ? -5.160 4.573 16.439 1.00 89.88 103 PRO A C 1
ATOM 740 O O . PRO A 1 103 ? -4.190 4.139 15.829 1.00 89.88 103 PRO A O 1
ATOM 743 N N . CYS A 1 104 ? -5.936 5.525 15.908 1.00 89.19 104 CYS A N 1
ATOM 744 C CA . CYS A 1 104 ? -5.784 6.070 14.549 1.00 89.19 104 CYS A CA 1
ATOM 745 C C . CYS A 1 104 ? -4.349 6.529 14.221 1.00 89.19 104 CYS A C 1
ATOM 747 O O . CYS A 1 104 ? -3.800 6.140 13.193 1.00 89.19 104 CYS A O 1
ATOM 749 N N . LEU A 1 105 ? -3.701 7.273 15.122 1.00 87.44 105 LEU A N 1
ATOM 750 C CA . LEU A 1 105 ? -2.303 7.692 14.967 1.00 87.44 105 LEU A CA 1
ATOM 751 C C . LEU A 1 105 ? -1.342 6.494 14.963 1.00 87.44 105 LEU A C 1
ATOM 753 O O . LEU A 1 105 ? -0.427 6.428 14.145 1.00 87.44 105 LEU A O 1
ATOM 757 N N . GLY A 1 106 ? -1.584 5.510 15.831 1.00 89.31 106 GLY A N 1
ATOM 758 C CA . GLY A 1 106 ? -0.831 4.256 15.845 1.00 89.31 106 GLY A CA 1
ATOM 759 C C . GLY A 1 106 ? -0.998 3.460 14.548 1.00 89.31 106 GLY A C 1
ATOM 760 O O . GLY A 1 106 ? -0.026 2.906 14.040 1.00 89.31 106 GLY A O 1
ATOM 761 N N . LYS A 1 107 ? -2.201 3.462 13.959 1.00 90.44 107 LYS A N 1
ATOM 762 C CA . LYS A 1 107 ? -2.478 2.840 12.656 1.00 90.44 107 LYS A CA 1
ATOM 763 C C . LYS A 1 107 ? -1.738 3.549 11.517 1.00 90.44 107 LYS A C 1
ATOM 765 O O . LYS A 1 107 ? -1.250 2.864 10.627 1.00 90.44 107 LYS A O 1
ATOM 770 N N . ASN A 1 108 ? -1.545 4.870 11.577 1.00 86.25 108 ASN A N 1
ATOM 771 C CA . ASN A 1 108 ? -0.685 5.579 10.618 1.00 86.25 108 ASN A CA 1
ATOM 772 C C . ASN A 1 108 ? 0.785 5.144 10.730 1.00 86.25 108 ASN A C 1
ATOM 774 O O . ASN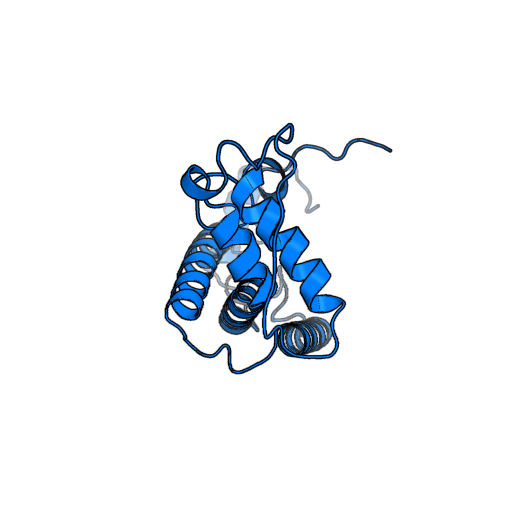 A 1 108 ? 1.427 4.881 9.715 1.00 86.25 108 ASN A O 1
ATOM 778 N N . ILE A 1 109 ? 1.312 5.014 11.953 1.00 87.25 109 ILE A N 1
ATOM 779 C CA . ILE A 1 109 ? 2.686 4.533 12.189 1.00 87.25 109 ILE A CA 1
ATOM 780 C C . ILE A 1 109 ? 2.849 3.097 11.675 1.00 87.25 109 ILE A C 1
ATOM 782 O O . ILE A 1 109 ? 3.823 2.784 10.985 1.00 87.25 109 ILE A O 1
ATOM 786 N N . MET A 1 110 ? 1.873 2.236 11.976 1.00 92.56 110 MET A N 1
ATOM 787 C CA . MET A 1 110 ? 1.820 0.860 11.488 1.00 92.56 110 MET A CA 1
ATOM 788 C C . MET A 1 110 ? 1.787 0.825 9.958 1.00 92.56 110 MET A C 1
ATOM 790 O O . MET A 1 110 ? 2.568 0.093 9.362 1.00 92.56 110 MET A O 1
ATOM 794 N N . GLY A 1 111 ? 0.946 1.646 9.323 1.00 90.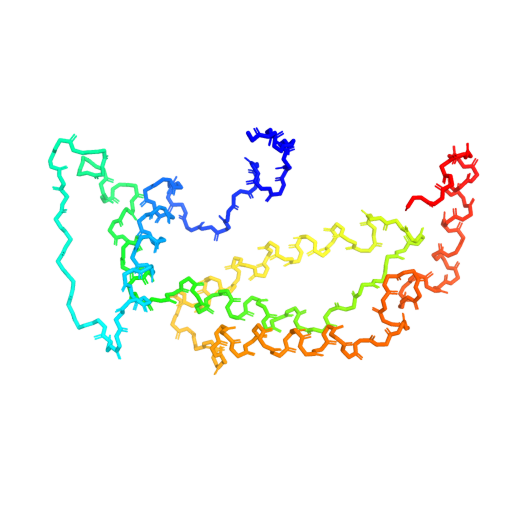00 111 GLY A N 1
ATOM 795 C CA . GLY A 1 111 ? 0.844 1.750 7.868 1.00 90.00 111 GLY A CA 1
ATOM 796 C C . GLY A 1 111 ? 2.157 2.179 7.216 1.00 90.00 111 GLY A C 1
ATOM 797 O O . GLY A 1 111 ? 2.608 1.532 6.274 1.00 90.00 111 GLY A O 1
ATOM 798 N N . GLY A 1 112 ? 2.823 3.203 7.758 1.00 85.19 112 GLY A N 1
ATOM 799 C CA . GLY A 1 112 ? 4.133 3.642 7.265 1.00 85.19 112 GLY A CA 1
ATOM 800 C C . GLY A 1 112 ? 5.209 2.560 7.399 1.00 85.19 112 GLY A C 1
ATOM 801 O O . GLY A 1 112 ? 5.948 2.291 6.452 1.00 85.19 112 GLY A O 1
ATOM 802 N N . SER A 1 113 ? 5.254 1.887 8.551 1.00 90.25 113 SER A N 1
ATOM 803 C CA . SER A 1 113 ? 6.192 0.781 8.800 1.00 90.25 113 SER A CA 1
ATOM 804 C C . SER A 1 113 ? 5.931 -0.405 7.870 1.00 90.25 113 SER A C 1
ATOM 806 O O . SER A 1 113 ? 6.863 -0.969 7.299 1.00 90.25 113 SER A O 1
ATOM 808 N N . ASN A 1 114 ? 4.658 -0.748 7.673 1.00 93.12 114 ASN A N 1
ATOM 809 C CA . ASN A 1 114 ? 4.219 -1.817 6.788 1.00 93.12 114 ASN A CA 1
ATOM 810 C C . ASN A 1 114 ? 4.571 -1.530 5.323 1.00 93.12 114 ASN A C 1
ATOM 812 O O . ASN A 1 114 ? 5.061 -2.420 4.634 1.00 93.12 114 ASN A O 1
ATOM 816 N N . ALA A 1 115 ? 4.385 -0.294 4.854 1.00 86.75 115 ALA A N 1
ATOM 817 C CA . ALA A 1 115 ? 4.740 0.094 3.491 1.00 86.75 115 ALA A CA 1
ATOM 818 C C . ALA A 1 115 ? 6.242 -0.097 3.224 1.00 86.75 115 ALA A C 1
ATOM 820 O O . ALA A 1 115 ? 6.624 -0.711 2.227 1.00 86.75 115 ALA A O 1
ATOM 821 N N . LEU A 1 116 ? 7.096 0.358 4.149 1.00 84.88 116 LEU A N 1
ATOM 822 C CA . LEU A 1 116 ? 8.545 0.194 4.025 1.00 84.88 116 LEU A CA 1
ATOM 823 C C . LEU A 1 116 ? 8.964 -1.282 4.081 1.00 84.88 116 LEU A C 1
ATOM 825 O O . LEU A 1 116 ? 9.786 -1.722 3.278 1.00 84.88 116 LEU A O 1
ATOM 829 N N . ALA A 1 117 ? 8.395 -2.053 5.010 1.00 88.31 117 ALA A N 1
ATOM 830 C CA . ALA A 1 117 ? 8.672 -3.480 5.127 1.00 88.31 117 ALA A CA 1
ATOM 831 C C . ALA A 1 117 ? 8.249 -4.244 3.862 1.00 88.31 117 ALA A C 1
ATOM 833 O O . ALA A 1 117 ? 9.042 -5.012 3.324 1.00 88.31 117 ALA A O 1
ATOM 834 N N . SER A 1 118 ? 7.051 -3.970 3.341 1.00 90.00 118 SER A N 1
ATOM 835 C CA . SER A 1 118 ? 6.520 -4.594 2.123 1.00 90.00 118 SER A CA 1
ATOM 836 C C . SER A 1 118 ? 7.390 -4.278 0.906 1.00 90.00 118 SER A C 1
ATOM 838 O O . SER A 1 118 ? 7.743 -5.179 0.148 1.00 90.00 118 SER A O 1
ATOM 840 N N . ALA A 1 119 ? 7.825 -3.022 0.752 1.00 85.50 119 ALA A N 1
ATOM 841 C CA . ALA A 1 119 ? 8.755 -2.637 -0.308 1.00 85.50 119 ALA A CA 1
ATOM 842 C C . ALA A 1 119 ? 10.088 -3.394 -0.204 1.00 85.50 119 ALA A C 1
ATOM 844 O O . ALA A 1 119 ? 10.580 -3.918 -1.202 1.00 85.50 119 ALA A O 1
ATOM 845 N N . ASN A 1 120 ? 10.650 -3.511 1.003 1.00 85.50 120 ASN A N 1
ATOM 846 C CA . ASN A 1 120 ? 11.886 -4.261 1.224 1.00 85.50 120 ASN A CA 1
ATOM 847 C C . ASN A 1 120 ? 11.724 -5.760 0.939 1.00 85.50 120 ASN A C 1
ATOM 849 O O . ASN A 1 120 ? 12.636 -6.364 0.380 1.00 85.50 120 ASN A O 1
ATOM 853 N N . MET A 1 121 ? 10.577 -6.356 1.277 1.00 85.12 121 MET A N 1
ATOM 854 C CA . MET A 1 121 ? 10.282 -7.756 0.959 1.00 85.12 121 MET A CA 1
ATOM 855 C C . MET A 1 121 ? 10.282 -7.991 -0.554 1.00 85.12 121 MET A C 1
ATOM 857 O O . MET A 1 121 ? 10.959 -8.900 -1.030 1.00 85.12 121 MET A O 1
ATOM 861 N N . ILE A 1 122 ? 9.603 -7.138 -1.324 1.00 88.06 122 ILE A N 1
ATOM 862 C CA . ILE A 1 122 ? 9.567 -7.266 -2.787 1.00 88.06 122 ILE A CA 1
ATOM 863 C C . ILE A 1 122 ? 10.935 -6.999 -3.417 1.00 88.06 122 ILE A C 1
ATOM 865 O O . ILE A 1 122 ? 11.352 -7.730 -4.312 1.00 88.06 122 ILE A O 1
ATOM 869 N N . LEU A 1 123 ? 11.684 -6.009 -2.920 1.00 80.75 123 LEU A N 1
ATOM 870 C CA . LEU A 1 123 ? 13.067 -5.772 -3.354 1.00 80.75 123 LEU A CA 1
ATOM 871 C C . LEU A 1 123 ? 13.982 -6.973 -3.069 1.00 80.75 123 LEU A C 1
ATOM 873 O O . LEU A 1 123 ? 14.912 -7.220 -3.833 1.00 80.75 123 LEU A O 1
ATOM 877 N N . ALA A 1 124 ? 13.713 -7.731 -2.003 1.00 78.00 124 ALA A N 1
ATOM 878 C CA . ALA A 1 124 ? 14.422 -8.964 -1.671 1.00 78.00 124 ALA A CA 1
ATOM 879 C C . ALA A 1 124 ? 13.960 -10.187 -2.493 1.00 78.00 124 ALA A C 1
ATOM 881 O O . ALA A 1 124 ? 14.490 -11.280 -2.298 1.00 78.00 124 ALA A O 1
ATOM 882 N N . GLY A 1 125 ? 12.998 -10.021 -3.408 1.00 79.31 125 GLY A N 1
ATOM 883 C CA . GLY A 1 125 ? 12.470 -11.094 -4.252 1.00 79.31 125 GLY A CA 1
ATOM 884 C C . GLY A 1 125 ? 11.391 -11.949 -3.583 1.00 79.31 125 GLY A C 1
ATOM 885 O O . GLY A 1 125 ? 11.162 -13.075 -4.018 1.00 79.31 125 GLY A O 1
ATOM 886 N N . TYR A 1 126 ? 10.747 -11.449 -2.524 1.00 84.06 126 TYR A N 1
ATOM 887 C CA . TYR A 1 126 ? 9.605 -12.124 -1.911 1.00 84.06 126 TYR A CA 1
ATOM 888 C C . TYR A 1 126 ? 8.393 -12.110 -2.854 1.00 84.06 126 TYR A C 1
ATOM 890 O O . TYR A 1 126 ? 8.131 -11.107 -3.518 1.00 84.06 126 TYR A O 1
ATOM 898 N N . ASP A 1 127 ? 7.643 -13.210 -2.897 1.00 85.19 127 ASP A N 1
ATOM 899 C CA . ASP A 1 127 ? 6.423 -13.306 -3.699 1.00 85.19 127 ASP A CA 1
ATOM 900 C C . ASP A 1 127 ? 5.251 -12.629 -2.974 1.00 85.19 127 ASP A C 1
ATOM 902 O O . ASP A 1 127 ? 5.004 -12.879 -1.794 1.00 85.19 127 ASP A O 1
ATOM 906 N N . LYS A 1 128 ? 4.501 -11.786 -3.689 1.00 88.06 128 LYS A N 1
ATOM 907 C CA . LYS A 1 128 ? 3.281 -11.143 -3.184 1.00 88.06 128 LYS A CA 1
ATOM 908 C C . LYS A 1 128 ? 2.144 -12.122 -2.884 1.00 88.06 128 LYS A C 1
ATOM 910 O O . LYS A 1 128 ? 1.187 -11.709 -2.241 1.00 88.06 128 LYS A O 1
ATOM 915 N N . VAL A 1 129 ? 2.222 -13.369 -3.361 1.00 92.56 129 VAL A N 1
ATOM 916 C CA . VAL A 1 129 ? 1.211 -14.439 -3.244 1.00 92.56 129 VAL A CA 1
ATOM 917 C C . VAL A 1 129 ? -0.101 -14.133 -3.977 1.00 92.56 129 VAL A C 1
ATOM 919 O O . VAL A 1 129 ? -0.496 -14.894 -4.853 1.00 92.56 129 VAL A O 1
ATOM 922 N N . ILE A 1 130 ? -0.762 -13.020 -3.658 1.00 91.38 130 ILE A N 1
ATOM 923 C CA . ILE A 1 130 ? -2.007 -12.559 -4.278 1.00 91.38 130 ILE A CA 1
ATOM 924 C C . ILE A 1 130 ? -1.718 -11.281 -5.087 1.00 91.38 130 ILE A C 1
ATOM 926 O O . ILE A 1 130 ? -1.061 -10.364 -4.580 1.00 91.38 130 ILE A O 1
ATOM 930 N N . PRO A 1 131 ? -2.164 -11.170 -6.352 1.00 90.06 131 PRO A N 1
ATOM 931 C CA . PRO A 1 131 ? -2.083 -9.930 -7.121 1.00 90.06 131 PRO A CA 1
ATOM 932 C C . PRO A 1 131 ? -2.800 -8.749 -6.450 1.00 90.06 131 PRO A C 1
ATOM 934 O O . PRO A 1 131 ? -3.734 -8.917 -5.664 1.00 90.06 131 PRO A O 1
ATOM 937 N N . LEU A 1 132 ? -2.366 -7.529 -6.780 1.00 88.88 132 LEU A N 1
ATOM 938 C CA . LEU A 1 132 ? -2.926 -6.308 -6.197 1.00 88.88 132 LEU A CA 1
ATOM 939 C C . LEU A 1 132 ? -4.432 -6.168 -6.471 1.00 88.88 132 LEU A C 1
ATOM 941 O O . LEU A 1 132 ? -5.180 -5.853 -5.552 1.00 88.88 132 LEU A O 1
ATOM 945 N N . ASP A 1 133 ? -4.878 -6.434 -7.700 1.00 88.75 133 ASP A N 1
ATOM 946 C CA . ASP A 1 133 ? -6.287 -6.273 -8.084 1.00 88.75 133 ASP A CA 1
ATOM 947 C C . ASP A 1 133 ? -7.210 -7.226 -7.311 1.00 88.75 133 ASP A C 1
ATOM 949 O O . ASP A 1 133 ? -8.254 -6.808 -6.812 1.00 88.75 133 ASP A O 1
ATOM 953 N N . GLU A 1 134 ? -6.794 -8.484 -7.135 1.00 94.06 134 GLU A N 1
ATOM 954 C CA . GLU A 1 134 ? -7.518 -9.467 -6.316 1.00 94.06 134 GLU A CA 1
ATOM 955 C C . GLU A 1 134 ? -7.566 -9.042 -4.843 1.00 94.06 134 GLU A C 1
ATOM 957 O O . GLU A 1 134 ? -8.611 -9.133 -4.201 1.00 94.06 134 GLU A O 1
ATOM 962 N N . THR A 1 135 ? -6.460 -8.504 -4.320 1.00 95.56 135 THR A N 1
ATOM 963 C CA . THR A 1 135 ? -6.393 -7.979 -2.949 1.00 95.56 135 THR A CA 1
ATOM 964 C C . THR A 1 135 ? -7.347 -6.797 -2.757 1.00 95.56 135 THR A C 1
ATOM 966 O O . THR A 1 135 ? -8.075 -6.740 -1.765 1.00 95.56 135 THR A O 1
ATOM 969 N N . ILE A 1 136 ? -7.387 -5.861 -3.711 1.00 92.88 136 ILE A N 1
ATOM 970 C CA . ILE A 1 136 ? -8.320 -4.725 -3.694 1.00 92.88 136 ILE A CA 1
ATOM 971 C C . ILE A 1 136 ? -9.767 -5.225 -3.746 1.00 92.88 136 ILE A C 1
ATOM 973 O O . ILE A 1 136 ? -10.593 -4.753 -2.964 1.00 92.88 136 ILE A O 1
ATOM 977 N N . GLY A 1 137 ? -10.064 -6.191 -4.620 1.00 94.88 137 GLY A N 1
ATOM 978 C CA . GLY A 1 137 ? -11.382 -6.819 -4.717 1.00 94.88 137 GLY A CA 1
ATOM 979 C C . GLY A 1 137 ? -11.823 -7.437 -3.390 1.00 94.88 137 GLY A C 1
ATOM 980 O O . GLY A 1 137 ? -12.898 -7.113 -2.888 1.00 94.88 137 GLY A O 1
ATOM 981 N N . ALA A 1 138 ? -10.953 -8.228 -2.760 1.00 95.81 138 ALA A N 1
ATOM 982 C CA . ALA A 1 138 ? -11.228 -8.847 -1.466 1.00 95.81 138 ALA A CA 1
ATOM 983 C C . ALA A 1 138 ? -11.479 -7.807 -0.358 1.00 95.81 138 ALA A C 1
ATOM 985 O O . ALA A 1 138 ? -12.441 -7.922 0.404 1.00 95.81 138 ALA A O 1
ATOM 986 N N . ILE A 1 139 ? -10.656 -6.755 -0.274 1.00 95.44 139 ILE A N 1
ATOM 987 C CA . ILE A 1 139 ? -10.846 -5.671 0.705 1.00 95.44 139 ILE A CA 1
ATOM 988 C C . ILE A 1 139 ? -12.174 -4.944 0.468 1.00 95.44 139 ILE A C 1
ATOM 990 O O . ILE A 1 139 ? -12.877 -4.620 1.428 1.00 95.44 139 ILE A O 1
ATOM 994 N N . TYR A 1 140 ? -12.533 -4.697 -0.793 1.00 94.56 140 TYR A N 1
ATOM 995 C CA . TYR A 1 140 ? -13.792 -4.054 -1.158 1.00 94.56 140 TYR A CA 1
ATOM 996 C C . TYR A 1 140 ? -15.005 -4.894 -0.733 1.00 94.56 140 TYR A C 1
ATOM 998 O O . TYR A 1 140 ? -15.911 -4.376 -0.076 1.00 94.56 140 TYR A O 1
ATOM 1006 N N . GLU A 1 141 ? -14.997 -6.197 -1.023 1.00 95.00 141 GLU A N 1
ATOM 1007 C CA . GLU A 1 141 ? -16.054 -7.132 -0.614 1.00 95.00 141 GLU A CA 1
ATOM 1008 C C . GLU A 1 141 ? -16.213 -7.207 0.912 1.00 95.00 141 GLU A C 1
ATOM 1010 O O . GLU A 1 141 ? -17.335 -7.147 1.433 1.00 95.00 141 GLU A O 1
ATOM 1015 N N . ILE A 1 142 ? -15.097 -7.266 1.647 1.00 92.00 142 ILE A N 1
ATOM 1016 C CA . ILE A 1 142 ? -15.091 -7.221 3.117 1.00 92.00 142 ILE A CA 1
ATOM 1017 C C . ILE A 1 142 ? -15.690 -5.902 3.611 1.00 92.00 142 ILE A C 1
ATOM 1019 O O . ILE A 1 142 ? -16.521 -5.906 4.520 1.00 92.00 142 ILE A O 1
ATOM 1023 N N . GLY A 1 143 ? -15.301 -4.775 3.011 1.00 89.44 143 GLY A N 1
ATOM 1024 C CA . GLY A 1 143 ? -15.796 -3.448 3.374 1.00 89.44 143 GLY A CA 1
ATOM 1025 C C . GLY A 1 143 ? -17.313 -3.320 3.227 1.00 89.44 143 GLY A C 1
ATOM 1026 O O . GLY A 1 143 ? -17.979 -2.809 4.131 1.00 89.44 143 GLY A O 1
ATOM 1027 N N . LEU A 1 144 ? -17.877 -3.843 2.133 1.00 90.94 144 LEU A N 1
ATOM 1028 C CA . LEU A 1 144 ? -19.328 -3.885 1.915 1.00 90.94 144 LEU A CA 1
ATOM 1029 C C . LEU A 1 144 ? -20.044 -4.763 2.948 1.00 90.94 144 LEU A C 1
ATOM 1031 O O . LEU A 1 144 ? -21.108 -4.393 3.448 1.00 90.94 144 LEU A O 1
ATOM 1035 N N . SER A 1 145 ? -19.428 -5.889 3.305 1.00 91.25 145 SER A N 1
ATOM 1036 C CA . SER A 1 145 ? -19.987 -6.896 4.214 1.00 91.25 145 SER A CA 1
ATOM 1037 C C . SER A 1 145 ? -19.757 -6.585 5.697 1.00 91.25 145 SER A C 1
ATOM 1039 O O . SER A 1 145 ? -20.201 -7.337 6.564 1.00 91.25 145 SER A O 1
ATOM 1041 N N . LEU A 1 146 ? -19.052 -5.494 6.018 1.00 89.69 146 LEU A N 1
ATOM 1042 C CA . LEU A 1 146 ? -18.600 -5.222 7.378 1.00 89.69 146 LEU A CA 1
ATOM 1043 C C . LEU A 1 146 ? -19.799 -4.928 8.302 1.00 89.69 146 LEU A C 1
ATOM 1045 O O . LEU A 1 146 ? -20.537 -3.983 8.030 1.00 89.69 146 LEU A O 1
ATOM 1049 N N . PRO A 1 147 ? -20.012 -5.657 9.406 1.00 89.25 147 PRO A N 1
ATOM 1050 C CA . PRO A 1 147 ? -21.111 -5.384 10.330 1.00 89.25 147 PRO A CA 1
ATOM 1051 C C . PRO A 1 147 ? -20.898 -4.063 11.086 1.00 89.25 147 PRO A C 1
ATOM 1053 O O . PRO A 1 147 ? -19.766 -3.593 11.234 1.00 89.25 147 PRO A O 1
ATOM 1056 N N . LEU A 1 148 ? -21.979 -3.454 11.591 1.00 85.25 148 LEU A N 1
ATOM 1057 C CA . LEU A 1 148 ? -21.899 -2.192 12.343 1.00 85.25 148 LEU A CA 1
ATOM 1058 C C . LEU A 1 148 ? -20.963 -2.320 13.551 1.00 85.25 148 LEU A C 1
ATOM 1060 O O . LEU A 1 148 ? -20.222 -1.397 13.860 1.00 85.25 148 LEU A O 1
ATOM 1064 N N . GLU A 1 149 ? -20.914 -3.488 14.183 1.00 85.88 149 GLU A N 1
ATOM 1065 C CA . GLU A 1 149 ? -20.079 -3.795 15.342 1.00 85.88 149 GLU A CA 1
ATOM 1066 C C . GLU A 1 149 ? -18.570 -3.768 15.069 1.00 85.88 149 GLU A C 1
ATOM 1068 O O . GLU A 1 149 ? -17.794 -3.861 16.019 1.00 85.88 149 GLU A O 1
ATOM 1073 N N . LEU A 1 150 ? -18.150 -3.645 13.808 1.00 85.62 150 LEU A N 1
ATOM 1074 C CA . LEU A 1 150 ? -16.753 -3.477 13.395 1.00 85.62 150 LEU A CA 1
ATOM 1075 C C . LEU A 1 150 ? -16.499 -2.113 12.722 1.00 85.62 150 LEU A C 1
ATOM 1077 O O . LEU A 1 150 ? -15.387 -1.849 12.258 1.00 85.62 150 LEU A O 1
ATOM 1081 N N . ARG A 1 151 ? -17.515 -1.237 12.682 1.00 83.50 151 ARG A N 1
ATOM 1082 C CA . ARG A 1 151 ? -17.455 0.102 12.083 1.00 83.50 151 ARG A CA 1
ATOM 1083 C C . ARG A 1 151 ? -17.397 1.194 13.153 1.00 83.50 151 ARG A C 1
ATOM 1085 O O . ARG A 1 151 ? -18.302 1.324 13.977 1.00 83.50 151 ARG A O 1
ATOM 1092 N N . CYS A 1 152 ? -16.371 2.034 13.050 1.00 78.94 152 CYS A N 1
ATOM 1093 C CA . CYS A 1 152 ? -16.144 3.279 13.787 1.00 78.94 152 CYS A CA 1
ATOM 1094 C C . CYS A 1 152 ? -16.723 3.282 15.218 1.00 78.94 152 CYS A C 1
ATOM 1096 O O . CYS A 1 152 ? -16.280 2.548 16.099 1.00 78.94 152 CYS A O 1
ATOM 1098 N N . THR A 1 153 ? -17.740 4.115 15.441 1.00 69.81 153 THR A N 1
ATOM 1099 C CA . THR A 1 153 ? -18.369 4.423 16.731 1.00 69.81 153 THR A CA 1
ATOM 1100 C C . THR A 1 153 ? -18.948 3.201 17.440 1.00 69.81 153 THR A C 1
ATOM 1102 O O . THR A 1 153 ? -19.066 3.176 18.665 1.00 69.81 153 THR A O 1
ATOM 1105 N N . PHE A 1 154 ? -19.295 2.164 16.683 1.00 73.25 154 PHE A N 1
ATOM 1106 C CA . PHE A 1 154 ? -19.908 0.946 17.192 1.00 73.25 154 PHE A CA 1
ATOM 1107 C C . PHE A 1 154 ? -18.894 -0.203 17.284 1.00 73.25 154 PHE A C 1
ATOM 1109 O O . PHE A 1 154 ? -19.285 -1.330 17.584 1.00 73.25 154 PHE A O 1
ATOM 1116 N N . GLY A 1 155 ? -17.603 0.058 17.063 1.00 76.06 155 GLY A N 1
ATOM 1117 C CA . GLY A 1 155 ? -16.556 -0.953 16.957 1.00 76.06 155 GLY A CA 1
ATOM 1118 C C . GLY A 1 155 ? -15.644 -1.102 18.174 1.00 76.06 155 GLY A C 1
ATOM 1119 O O . GLY A 1 155 ? -15.262 -0.118 18.804 1.00 76.06 155 GLY A O 1
ATOM 1120 N N . GLY A 1 156 ? -15.260 -2.351 18.471 1.00 85.44 156 GLY A N 1
ATOM 1121 C CA . GLY A 1 156 ? -14.046 -2.721 19.220 1.00 85.44 156 GLY A CA 1
ATOM 1122 C C . GLY A 1 156 ? -13.708 -1.878 20.458 1.00 85.44 156 GLY A C 1
ATOM 1123 O O . GLY A 1 156 ? -14.489 -1.796 21.412 1.00 85.44 156 GLY A O 1
ATOM 1124 N N . LEU A 1 157 ? -12.515 -1.268 20.445 1.00 88.81 157 LEU A N 1
ATOM 1125 C CA . LEU A 1 157 ? -11.971 -0.469 21.549 1.00 88.81 157 LEU A CA 1
ATOM 1126 C C . LEU A 1 157 ? -12.881 0.696 21.969 1.00 88.81 157 LEU A C 1
ATOM 1128 O O . LEU A 1 157 ? -12.954 1.004 23.162 1.00 88.81 157 LEU A O 1
ATOM 1132 N N . GLY A 1 158 ? -13.628 1.296 21.037 1.00 86.38 158 GLY A N 1
ATOM 1133 C CA . GLY A 1 158 ? -14.554 2.399 21.311 1.00 86.38 158 GLY A CA 1
ATOM 1134 C C . GLY A 1 158 ? -15.690 2.033 22.274 1.00 86.38 158 GLY A C 1
ATOM 1135 O O . GLY A 1 158 ? -16.189 2.884 23.011 1.00 86.38 158 GLY A O 1
ATOM 1136 N N . LYS A 1 159 ? -16.058 0.747 22.352 1.00 86.50 159 LYS A N 1
ATOM 1137 C CA . LYS A 1 159 ? -17.106 0.249 23.258 1.00 86.50 159 LYS A CA 1
ATOM 1138 C C . LYS A 1 159 ? -16.632 0.021 24.692 1.00 86.50 159 LYS A C 1
ATOM 1140 O O . LYS A 1 159 ? -17.480 -0.180 25.567 1.00 86.50 159 LYS A O 1
ATOM 1145 N N . THR A 1 160 ? -15.324 0.027 24.942 1.00 90.31 160 THR A N 1
ATOM 1146 C CA . THR A 1 160 ? -14.758 -0.291 26.260 1.00 90.31 160 THR A CA 1
ATOM 1147 C C . THR A 1 160 ? -15.142 0.749 27.314 1.00 90.31 160 THR A C 1
ATOM 1149 O O . THR A 1 160 ? -15.420 1.911 27.010 1.00 90.31 160 THR A O 1
ATOM 1152 N N . LYS A 1 161 ? -15.145 0.339 28.591 1.00 92.69 161 LYS A N 1
ATOM 1153 C CA . LYS A 1 161 ? -15.453 1.234 29.720 1.00 92.69 161 LYS A CA 1
ATOM 1154 C C . LYS A 1 161 ? -14.537 2.463 29.720 1.00 92.69 161 LYS A C 1
ATOM 1156 O O . LYS A 1 161 ? -15.026 3.586 29.793 1.00 92.69 161 LYS A O 1
ATOM 1161 N N . THR A 1 162 ? -13.236 2.240 29.545 1.00 91.69 162 THR A N 1
ATOM 1162 C CA . THR A 1 162 ? -12.222 3.298 29.489 1.00 91.69 162 THR A CA 1
ATOM 1163 C C . THR A 1 162 ? -12.465 4.260 28.329 1.00 91.69 162 THR A C 1
ATOM 1165 O O . THR A 1 162 ? -12.403 5.469 28.525 1.00 91.69 162 THR A O 1
ATOM 1168 N N . ALA A 1 163 ? -12.815 3.761 27.138 1.00 90.44 163 ALA A N 1
ATOM 1169 C CA . ALA A 1 163 ? -13.117 4.627 26.001 1.00 90.44 163 ALA A CA 1
ATOM 1170 C C . ALA A 1 163 ? -14.323 5.546 26.257 1.00 90.44 163 ALA A C 1
ATOM 1172 O O . ALA A 1 163 ? -14.278 6.727 25.919 1.00 90.44 163 ALA A O 1
ATOM 1173 N N . ARG A 1 164 ? -15.372 5.039 26.918 1.00 88.31 164 ARG A N 1
ATOM 1174 C CA . ARG A 1 164 ? -16.547 5.845 27.298 1.00 88.31 164 ARG A CA 1
ATOM 1175 C C . ARG A 1 164 ? -16.226 6.887 28.368 1.00 88.31 164 ARG A C 1
ATOM 1177 O O . ARG A 1 164 ? -16.794 7.973 28.354 1.00 88.31 164 ARG A O 1
ATOM 1184 N N . GLU A 1 165 ? -15.344 6.564 29.308 1.00 91.44 165 GLU A N 1
ATOM 1185 C CA . GLU A 1 165 ? -14.874 7.518 30.319 1.00 91.44 165 GLU A CA 1
ATOM 1186 C C . GLU A 1 165 ? -14.027 8.631 29.694 1.00 91.44 165 GLU A C 1
ATOM 1188 O O . GLU A 1 165 ? -14.208 9.799 30.038 1.00 91.44 165 GLU A O 1
ATOM 1193 N N . ILE A 1 166 ? -13.151 8.289 28.742 1.00 89.06 166 ILE A N 1
ATOM 1194 C CA . ILE A 1 166 ? -12.366 9.261 27.968 1.00 89.06 166 ILE A CA 1
ATOM 1195 C C . ILE A 1 166 ? -13.287 10.191 27.177 1.00 89.06 166 ILE A C 1
ATOM 1197 O O . ILE A 1 166 ? -13.102 11.404 27.250 1.00 89.06 166 ILE A O 1
ATOM 1201 N N . LEU A 1 167 ? -14.305 9.649 26.497 1.00 87.06 167 LEU A N 1
ATOM 1202 C CA . LEU A 1 167 ? -15.299 10.447 25.772 1.00 87.06 167 LEU A CA 1
ATOM 1203 C C . LEU A 1 167 ? -15.961 11.480 26.693 1.00 87.06 167 LEU A C 1
ATOM 1205 O O . LEU A 1 167 ? -15.854 12.673 26.443 1.00 87.06 167 LEU A O 1
ATOM 1209 N N . LYS A 1 168 ? -16.529 11.041 27.825 1.00 88.69 168 LYS A N 1
ATOM 1210 C CA . LYS A 1 168 ? -17.179 11.941 28.797 1.00 88.69 168 LYS A CA 1
ATOM 1211 C C . LYS A 1 168 ? -16.254 13.051 29.295 1.00 88.69 168 LYS A C 1
ATOM 1213 O O . LYS A 1 168 ? -16.680 14.192 29.436 1.00 88.69 168 LYS A O 1
ATOM 1218 N N . ARG A 1 169 ? -14.994 12.715 29.598 1.00 87.88 169 ARG A N 1
ATOM 1219 C CA . ARG A 1 169 ? -13.992 13.695 30.045 1.00 87.88 169 ARG A CA 1
ATOM 1220 C C . ARG A 1 169 ? -13.662 14.704 28.952 1.00 87.88 169 ARG A C 1
ATOM 1222 O O . ARG A 1 169 ? -13.481 15.877 29.257 1.00 87.88 169 ARG A O 1
ATOM 1229 N N . SER A 1 170 ? -13.559 14.241 27.711 1.00 82.88 170 SER A N 1
ATOM 1230 C CA . SER A 1 170 ? -13.253 15.085 26.562 1.00 82.88 170 SER A CA 1
ATOM 1231 C C . SER A 1 170 ? -14.413 16.025 26.234 1.00 82.88 170 SER A C 1
ATOM 1233 O O . SER A 1 170 ? -14.189 17.222 26.094 1.00 82.88 170 SER A O 1
ATOM 1235 N N . ASP A 1 171 ? -15.649 15.526 26.240 1.00 83.62 171 ASP A N 1
ATOM 1236 C CA . ASP A 1 171 ? -16.853 16.327 25.980 1.00 83.62 171 ASP A CA 1
ATOM 1237 C C . ASP A 1 171 ? -17.086 17.384 27.069 1.00 83.62 171 ASP A C 1
ATOM 1239 O O . ASP A 1 171 ? -17.527 18.494 26.786 1.00 83.62 171 ASP A O 1
ATOM 1243 N N . ALA A 1 172 ? -16.732 17.080 28.323 1.00 82.81 172 ALA A N 1
ATOM 1244 C CA . ALA A 1 172 ? -16.761 18.059 29.409 1.00 82.81 172 ALA A CA 1
ATOM 1245 C C . ALA A 1 172 ? -15.702 19.167 29.249 1.00 82.81 172 ALA A C 1
ATOM 1247 O O . ALA A 1 172 ? -15.892 20.271 29.756 1.00 82.81 172 ALA A O 1
ATOM 1248 N N . HIS A 1 173 ? -14.581 18.874 28.580 1.00 77.69 173 HIS A N 1
ATOM 1249 C CA . HIS A 1 173 ? -13.507 19.837 28.332 1.00 77.69 173 HIS A CA 1
ATOM 1250 C C . HIS A 1 173 ? -13.760 20.690 27.080 1.00 77.69 173 HIS A C 1
ATOM 1252 O O . HIS A 1 173 ? -13.398 21.864 27.062 1.00 77.69 173 HIS A O 1
ATOM 1258 N N . PHE A 1 174 ? -14.435 20.122 26.077 1.00 71.25 174 PHE A N 1
ATOM 1259 C CA . PHE A 1 174 ? -14.848 20.794 24.844 1.00 71.25 174 PHE A CA 1
ATOM 1260 C C . PHE A 1 174 ? -16.382 20.787 24.693 1.00 71.25 174 PHE A C 1
ATOM 1262 O O . PHE A 1 174 ? -16.915 20.126 23.798 1.00 71.25 174 PHE A O 1
ATOM 1269 N N . PRO A 1 175 ? -17.122 21.496 25.566 1.00 59.06 175 PRO A N 1
ATOM 1270 C CA . PRO A 1 175 ? -18.576 21.531 25.491 1.00 59.06 175 PRO A CA 1
ATOM 1271 C C . PRO A 1 175 ? -19.017 22.338 24.260 1.00 59.06 175 PRO A C 1
ATOM 1273 O O . PRO A 1 175 ? -18.801 23.547 24.206 1.00 59.06 175 PRO A O 1
ATOM 1276 N N . GLY A 1 176 ? -19.650 21.688 23.278 1.00 57.47 176 GLY A N 1
ATOM 1277 C CA . GLY A 1 176 ? -20.320 22.377 22.162 1.00 57.47 176 GLY A CA 1
ATOM 1278 C C . GLY A 1 176 ? -19.920 21.959 20.747 1.00 57.47 176 GLY A C 1
ATOM 1279 O O . GLY A 1 176 ? -20.547 22.423 19.799 1.00 57.47 176 GLY A O 1
ATOM 1280 N N . GLU A 1 177 ? -18.955 21.059 20.565 1.00 54.72 177 GLU A N 1
ATOM 1281 C CA . GLU A 1 177 ? -18.835 20.340 19.292 1.00 54.72 177 GLU A CA 1
ATOM 1282 C C . GLU A 1 177 ? -19.797 19.149 19.327 1.00 54.72 177 GLU A C 1
ATOM 1284 O O . GLU A 1 177 ? -19.412 18.018 19.617 1.00 54.72 177 GLU A O 1
ATOM 1289 N N . GLU A 1 178 ? -21.088 19.420 19.093 1.00 44.50 178 GLU A N 1
ATOM 1290 C CA . GLU A 1 178 ? -22.021 18.366 18.691 1.00 44.50 178 GLU A CA 1
ATOM 1291 C C . GLU A 1 178 ? -21.366 17.564 17.567 1.00 44.50 178 GLU A C 1
ATOM 1293 O O . GLU A 1 178 ? -20.861 18.147 16.606 1.00 44.50 178 GLU A O 1
ATOM 1298 N N . ALA A 1 179 ? -21.333 16.244 17.749 1.00 45.38 179 ALA A N 1
ATOM 1299 C CA . ALA A 1 179 ? -20.748 15.274 16.837 1.00 45.38 179 ALA A CA 1
ATOM 1300 C C . ALA A 1 179 ? -21.029 15.642 15.368 1.00 45.38 179 ALA A C 1
ATOM 1302 O O . ALA A 1 179 ? -22.135 15.430 14.872 1.00 45.38 179 ALA A O 1
ATOM 1303 N N . ARG A 1 180 ? -20.027 16.222 14.699 1.00 37.28 180 ARG A N 1
ATOM 1304 C CA . ARG A 1 180 ? -19.971 16.277 13.238 1.00 37.28 180 ARG A CA 1
ATOM 1305 C C . ARG A 1 180 ? -19.600 14.907 12.696 1.00 37.28 180 ARG A C 1
ATOM 1307 O O . ARG A 1 180 ? -18.744 14.243 13.325 1.00 37.28 180 ARG A O 1
#

Mean predicted aligned error: 9.53 Å

Solvent-accessible surface area (backbone atoms only — not comparable to full-atom values): 10178 Å² total; per-residue (Å²): 130,88,79,75,78,88,40,67,73,72,72,66,46,64,83,96,68,72,77,82,30,65,72,37,11,52,43,30,15,50,53,23,32,56,56,40,74,73,43,97,61,85,81,87,78,85,84,86,85,62,54,82,92,40,87,54,48,86,37,28,78,83,32,31,23,60,56,14,32,49,38,12,48,69,42,46,62,52,40,15,50,16,38,34,50,60,78,52,58,84,69,66,42,32,23,37,39,70,38,94,47,43,56,50,54,59,50,51,54,49,49,56,53,39,48,56,50,23,42,52,40,40,76,71,67,49,80,48,89,51,57,40,68,61,47,51,49,51,48,50,55,48,61,75,67,55,53,63,63,45,38,39,73,56,2,66,55,19,70,36,71,67,18,50,51,49,30,56,55,48,46,71,73,51,75,79,74,70,88,124

pLDDT: mean 83.19, std 12.1, range [37.28, 95.81]

Sequence (180 aa):
MEKLPCSIFNDVLGPVMRGPSSSHVAGAARIASMIRQSLDAPVKKAIVDFDVNGALAASHTGHGTDMGFASGLLNMELDAASVGLQNITGLACDPVGNRVEWPCLGKNIMGGSNALASANMILAGYDKVIPLDETIGAIYEIGLSLPLELRCTFGGLGKTKTAREILKRSDAHFPGEEAR

Radius of gyration: 21.28 Å; Cα contacts (8 Å, |Δi|>4): 201; chains: 1; bounding box: 45×39×55 Å